Protein AF-A0A8T6IT34-F1 (afdb_monomer)

Nearest PDB structures (foldseek):
  6du4-assembly1_A  TM=5.971E-01  e=1.383E-05  Homo sapiens
  7o4o-assembly1_A  TM=5.438E-01  e=5.190E-06  Staphylococcus aureus
  5e9w-assembly2_B  TM=4.996E-01  e=6.163E-04  Homo sapiens
  5e9w-assembly3_C  TM=4.726E-01  e=4.268E-04  Homo sapiens
  3bgv-assembly2_B  TM=4.898E-01  e=1.973E-03  Homo sapiens

Mean predicted aligned error: 8.25 Å

Foldseek 3Di:
DDPVVVVVVVVVVVVVVVVVVVVVVVVVVLVVDPPVSVVVVVVVVVVVVVVVVVVVVVVVVVVVVVVVVVLVVVQVVLVVVLCVQLVQPDDQPDDDPLDFGSLLLSLLLVLLLVDDQAEEEEEAADRSQQSNLSSCVSNVHHAYEYEHQDPVVLVVRVVVCVVSVSCVHYDYDHFHFDWDDDPVGIAGAGDDPVVPHDAQHQEYEQPDDDCVPDQLNSLCSCVVCVVRYDLWHKYKYFQCLDPRSVVSVVVCCVVQVQKDWPPVSDDNGITIITRHDDPPPPD

pLDDT: mean 91.39, std 9.92, range [35.53, 98.69]

Secondary structure (DSSP, 8-state):
--HHHHHHHHHHHHHHHHHHHHHHHHHHHHHTS-HHHHHHHHHHHHHHHHHHHHHHHHHHHHHHHHHHHHHHHHHHHHHHHHHHHH--SSPPPPP-TTS--HHHHHHHHHHHHHSSS-EEEEES-SHHHHHHHHHHHHHT--EEEEEES-HHHHHHHHHHHHHHT-TTTEEEEE--EEEEEETTEEEEEE---TTT--SSEEEEEE--S-TTSSTTTTTTHHHHHGGGEEEEEEEEE--TTSHHHHHHHHHHHHH-TTEEE-TTT--SS-EEEEEPPP-----

Sequence (283 aa):
MSDERLRTYLRQRWLRLSLALFLLLWLLPILALPLSSQLILLMLWQGLLLGAMALLGVRRLEAAWLRERERAAERQQQFNWLYSRLQPRRPLPAWEGSMAEPSLLVAAVEAVLARANPSVIELGSGFSTLVLAYALEAKGEGRLIALEDNACFAAVTRRLLAEHGLEQYATVIDAPLRPWELDDGAYRWYTLPVEEIEAPVDLLLVDGPAGGLAASIRYPALPALLEYLAQDAIILADDTDRRHERQNVVRWLQKTPQLAIDDELSAPSYTVLRIAKKESDSA

Structure (mmCIF, N/CA/C/O backbone):
data_AF-A0A8T6IT34-F1
#
_entry.id   AF-A0A8T6IT34-F1
#
loop_
_atom_site.group_PDB
_atom_site.id
_atom_site.type_symbol
_atom_site.label_atom_id
_atom_site.label_alt_id
_atom_site.label_comp_id
_atom_site.label_asym_id
_atom_site.label_entity_id
_atom_site.label_seq_id
_atom_site.pdbx_PDB_ins_code
_atom_site.Cartn_x
_atom_site.Cartn_y
_atom_site.Cartn_z
_atom_site.occupancy
_atom_site.B_iso_or_equiv
_atom_site.auth_seq_id
_atom_site.auth_comp_id
_atom_site.auth_asym_id
_atom_site.auth_atom_id
_atom_site.pdbx_PDB_model_num
ATOM 1 N N . MET A 1 1 ? 22.175 42.784 -7.462 1.00 54.06 1 MET A N 1
ATOM 2 C CA . MET A 1 1 ? 22.451 41.662 -8.389 1.00 54.06 1 MET A CA 1
ATOM 3 C C . MET A 1 1 ? 23.857 41.170 -8.065 1.00 54.06 1 MET A C 1
ATOM 5 O O . MET A 1 1 ? 24.787 41.942 -8.237 1.00 54.06 1 MET A O 1
ATOM 9 N N . SER A 1 2 ? 23.991 40.009 -7.416 1.00 59.78 2 SER A N 1
ATOM 10 C CA . SER A 1 2 ? 25.210 39.607 -6.693 1.00 59.78 2 SER A CA 1
ATOM 11 C C . SER A 1 2 ? 26.382 39.255 -7.622 1.00 59.78 2 SER A C 1
ATOM 13 O O . SER A 1 2 ? 26.187 38.601 -8.647 1.00 59.78 2 SER A O 1
ATOM 15 N N . ASP A 1 3 ? 27.593 39.672 -7.231 1.00 74.31 3 ASP A N 1
ATOM 16 C CA . ASP A 1 3 ? 28.897 39.428 -7.887 1.00 74.31 3 ASP A CA 1
ATOM 17 C C . ASP A 1 3 ? 29.077 37.950 -8.312 1.00 74.31 3 ASP A C 1
ATOM 19 O O . ASP A 1 3 ? 29.561 37.628 -9.398 1.00 74.31 3 ASP A O 1
ATOM 23 N N . GLU A 1 4 ? 28.528 37.030 -7.523 1.00 70.06 4 GLU A N 1
ATOM 24 C CA . GLU A 1 4 ? 28.556 35.591 -7.773 1.00 70.06 4 GLU A CA 1
ATOM 25 C C . GLU A 1 4 ? 27.846 35.159 -9.070 1.00 70.06 4 GLU A C 1
ATOM 27 O O . GLU A 1 4 ? 28.389 34.339 -9.815 1.00 70.06 4 GLU A O 1
ATOM 32 N N . ARG A 1 5 ? 26.694 35.765 -9.409 1.00 71.44 5 ARG A N 1
ATOM 33 C CA . ARG A 1 5 ? 25.960 35.470 -10.659 1.00 71.44 5 ARG A CA 1
ATOM 34 C C . ARG A 1 5 ? 26.708 35.971 -11.892 1.00 71.44 5 ARG A C 1
ATOM 36 O O . ARG A 1 5 ? 26.656 35.348 -12.954 1.00 71.44 5 ARG A O 1
ATOM 43 N N . LEU A 1 6 ? 27.422 37.087 -11.753 1.00 76.50 6 LEU A N 1
ATOM 44 C CA . LEU A 1 6 ? 28.212 37.675 -12.832 1.00 76.50 6 LEU A CA 1
ATOM 45 C C . LEU A 1 6 ? 29.426 36.788 -13.154 1.00 76.50 6 LEU A C 1
ATOM 47 O O . LEU A 1 6 ? 29.711 36.524 -14.323 1.00 76.50 6 LEU A O 1
ATOM 51 N N . ARG A 1 7 ? 30.075 36.229 -12.123 1.00 78.06 7 ARG A N 1
ATOM 52 C CA . ARG A 1 7 ? 31.175 35.261 -12.273 1.00 78.06 7 ARG A CA 1
ATOM 53 C C . ARG A 1 7 ? 30.721 33.945 -12.908 1.00 78.06 7 ARG A C 1
ATOM 55 O O . ARG A 1 7 ? 31.420 33.428 -13.781 1.00 78.06 7 ARG A O 1
ATOM 62 N N . THR A 1 8 ? 29.550 33.416 -12.536 1.00 77.44 8 THR A N 1
ATOM 63 C CA . THR A 1 8 ? 29.010 32.192 -13.165 1.00 77.44 8 THR A CA 1
ATOM 64 C C . THR A 1 8 ? 28.683 32.418 -14.640 1.00 77.44 8 THR A C 1
ATOM 66 O O . THR A 1 8 ? 29.041 31.590 -15.479 1.00 77.44 8 THR A O 1
ATOM 69 N N . TYR A 1 9 ? 28.067 33.556 -14.971 1.00 81.00 9 TYR A N 1
ATOM 70 C CA . TYR A 1 9 ? 27.746 33.926 -16.349 1.00 81.00 9 TYR A CA 1
ATOM 71 C C . TYR A 1 9 ? 29.002 34.072 -17.221 1.00 81.00 9 TYR A C 1
ATOM 73 O O . TYR A 1 9 ? 29.074 33.505 -18.313 1.00 81.00 9 TYR A O 1
ATOM 81 N N . LEU A 1 10 ? 30.028 34.771 -16.724 1.00 81.12 10 LEU A N 1
ATOM 82 C CA . LEU A 1 10 ? 31.297 34.925 -17.436 1.00 81.12 10 LEU A CA 1
ATOM 83 C C . LEU A 1 10 ? 31.995 33.575 -17.639 1.00 81.12 10 LEU A C 1
ATOM 85 O O . LEU A 1 10 ? 32.441 33.292 -18.748 1.00 81.12 10 LEU A O 1
ATOM 89 N N . ARG A 1 11 ? 32.021 32.701 -16.624 1.00 82.12 11 ARG A N 1
ATOM 90 C CA . ARG A 1 11 ? 32.607 31.354 -16.732 1.00 82.12 11 ARG A CA 1
ATOM 91 C C . ARG A 1 11 ? 31.893 30.498 -17.780 1.00 82.12 11 ARG A C 1
ATOM 93 O O . ARG A 1 11 ? 32.555 29.867 -18.600 1.00 82.12 11 ARG A O 1
ATOM 100 N N . GLN A 1 12 ? 30.559 30.507 -17.801 1.00 80.69 12 GLN A N 1
ATOM 101 C CA . GLN A 1 12 ? 29.776 29.784 -18.810 1.00 80.69 12 GLN A CA 1
ATOM 102 C C . GLN A 1 12 ? 29.988 30.344 -20.222 1.00 80.69 12 GLN A C 1
ATOM 104 O O . GLN A 1 12 ? 30.093 29.577 -21.179 1.00 80.69 12 GLN A O 1
ATOM 109 N N . ARG A 1 13 ? 30.098 31.670 -20.367 1.00 84.25 13 ARG A N 1
ATOM 110 C CA . ARG A 1 13 ? 30.397 32.315 -21.651 1.00 84.25 13 ARG A CA 1
ATOM 111 C C . ARG A 1 13 ? 31.795 31.948 -22.157 1.00 84.25 13 ARG A C 1
ATOM 113 O O . ARG A 1 13 ? 31.932 31.614 -23.330 1.00 84.25 13 ARG A O 1
ATOM 120 N N . TRP A 1 14 ? 32.800 31.941 -21.282 1.00 85.38 14 TRP A N 1
ATOM 121 C CA . TRP A 1 14 ? 34.157 31.493 -21.609 1.00 85.38 14 TRP A CA 1
ATOM 122 C C . TRP A 1 14 ? 34.204 30.018 -22.020 1.00 85.38 14 TRP A C 1
ATOM 124 O O . TRP A 1 14 ? 34.817 29.707 -23.034 1.00 85.38 14 TRP A O 1
ATOM 134 N N . LEU A 1 15 ? 33.498 29.133 -21.306 1.00 83.69 15 LEU A N 1
ATOM 135 C CA . LEU A 1 15 ? 33.379 27.708 -21.653 1.00 83.69 15 LEU A CA 1
ATOM 136 C C . LEU A 1 15 ? 32.721 27.481 -23.023 1.00 83.69 15 LEU A C 1
ATOM 138 O O . LEU A 1 15 ? 33.148 26.617 -23.784 1.00 83.69 15 LEU A O 1
ATOM 142 N N . ARG A 1 16 ? 31.687 28.259 -23.365 1.00 84.44 16 ARG A N 1
ATOM 143 C CA . ARG A 1 16 ? 31.037 28.173 -24.684 1.00 84.44 16 ARG A CA 1
ATOM 144 C C . ARG A 1 16 ? 31.948 28.671 -25.804 1.00 84.44 16 ARG A C 1
ATOM 146 O O . ARG A 1 16 ? 31.998 28.048 -26.858 1.00 84.44 16 ARG A O 1
ATOM 153 N N . LEU A 1 17 ? 32.670 29.768 -25.574 1.00 86.19 17 LEU A N 1
ATOM 154 C CA . LEU A 1 17 ? 33.614 30.320 -26.548 1.00 86.19 17 LEU A CA 1
ATOM 155 C C . LEU A 1 17 ? 34.821 29.400 -26.760 1.00 86.19 17 LEU A C 1
ATOM 157 O O . LEU A 1 17 ? 35.228 29.205 -27.902 1.00 86.19 17 LEU A O 1
ATOM 161 N N . SER A 1 18 ? 35.359 28.794 -25.697 1.00 84.19 18 SER A N 1
ATOM 162 C CA . SER A 1 18 ? 36.472 27.847 -25.808 1.00 84.19 18 SER A CA 1
ATOM 163 C C . SER A 1 18 ? 36.061 26.563 -26.527 1.00 84.19 18 SER A C 1
ATOM 165 O O . SER A 1 18 ? 36.804 26.091 -27.384 1.00 84.19 18 SER A O 1
ATOM 167 N N . LEU A 1 19 ? 34.861 26.040 -26.258 1.00 85.69 19 LEU A N 1
ATOM 168 C CA . LEU A 1 19 ? 34.318 24.883 -26.970 1.00 85.69 19 LEU A CA 1
ATOM 169 C C . LEU A 1 19 ? 34.060 25.193 -28.453 1.00 85.69 19 LEU A C 1
ATOM 171 O O . LEU A 1 19 ? 34.403 24.389 -29.315 1.00 85.69 19 LEU A O 1
ATOM 175 N N . ALA A 1 20 ? 33.498 26.365 -28.760 1.00 83.38 20 ALA A N 1
ATOM 176 C CA . ALA A 1 20 ? 33.259 26.790 -30.136 1.00 83.38 20 ALA A CA 1
ATOM 177 C C . ALA A 1 20 ? 34.571 26.968 -30.915 1.00 83.38 20 ALA A C 1
ATOM 179 O O . ALA A 1 20 ? 34.680 26.479 -32.036 1.00 83.38 20 ALA A O 1
ATOM 180 N N . LEU A 1 21 ? 35.582 27.607 -30.314 1.00 85.25 21 LEU A N 1
ATOM 181 C CA . LEU A 1 21 ? 36.905 27.769 -30.919 1.00 85.25 21 LEU A CA 1
ATOM 182 C C . LEU A 1 21 ? 37.604 26.418 -31.120 1.00 85.25 21 LEU A C 1
ATOM 184 O O . LEU A 1 21 ? 38.196 26.195 -32.172 1.00 85.25 21 LEU A O 1
ATOM 188 N N . PHE A 1 22 ? 37.501 25.507 -30.149 1.00 82.88 22 PHE A N 1
ATOM 189 C CA . PHE A 1 22 ? 38.037 24.152 -30.260 1.00 82.88 22 PHE A CA 1
ATOM 190 C C . PHE A 1 22 ? 37.402 23.390 -31.428 1.00 82.88 22 PHE A C 1
ATOM 192 O O . PHE A 1 22 ? 38.123 22.866 -32.270 1.00 82.88 22 PHE A O 1
ATOM 199 N N . LEU A 1 23 ? 36.068 23.392 -31.536 1.00 80.12 23 LEU A N 1
ATOM 200 C CA . LEU A 1 23 ? 35.354 22.764 -32.653 1.00 80.12 23 LEU A CA 1
ATOM 201 C C . LEU A 1 23 ? 35.730 23.398 -33.998 1.00 80.12 23 LEU A C 1
ATOM 203 O O . LEU A 1 23 ? 35.944 22.684 -34.973 1.00 80.12 23 LEU A O 1
ATOM 207 N N . LEU A 1 24 ? 35.858 24.726 -34.049 1.00 80.06 24 LEU A N 1
ATOM 208 C CA . LEU A 1 24 ? 36.220 25.453 -35.266 1.00 80.06 24 LEU A CA 1
ATOM 209 C C . LEU A 1 24 ? 37.643 25.111 -35.735 1.00 80.06 24 LEU A C 1
ATOM 211 O O . L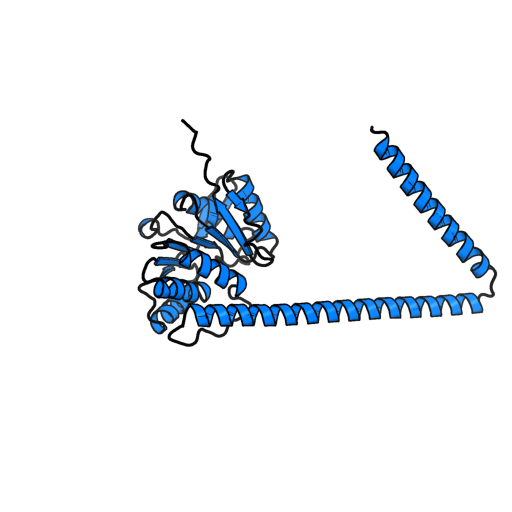EU A 1 24 ? 37.841 24.811 -36.910 1.00 80.06 24 LEU A O 1
ATOM 215 N N . LEU A 1 25 ? 38.615 25.092 -34.815 1.00 80.56 25 LEU A N 1
ATOM 216 C CA . LEU A 1 25 ? 40.003 24.699 -35.091 1.00 80.56 25 LEU A CA 1
ATOM 217 C C . LEU A 1 25 ? 40.120 23.235 -35.532 1.00 80.56 25 LEU A C 1
ATOM 219 O O . LEU A 1 25 ? 41.006 22.905 -36.314 1.00 80.56 25 LEU A O 1
ATOM 223 N N . TRP A 1 26 ? 39.221 22.369 -35.063 1.00 77.88 26 TRP A N 1
ATOM 224 C CA . TRP A 1 26 ? 39.193 20.954 -35.431 1.00 77.88 26 TRP A CA 1
ATOM 225 C C . TRP A 1 26 ? 38.518 20.702 -36.792 1.00 77.88 26 TRP A C 1
ATOM 227 O O . TRP A 1 26 ? 38.927 19.809 -37.529 1.00 77.88 26 TRP A O 1
ATOM 237 N N . LEU A 1 27 ? 37.515 21.510 -37.160 1.00 77.31 27 LEU A N 1
ATOM 238 C CA . LEU A 1 27 ? 36.778 21.401 -38.429 1.00 77.31 27 LEU A CA 1
ATOM 239 C C . LEU A 1 27 ? 37.504 22.053 -39.618 1.00 77.31 27 LEU A C 1
ATOM 241 O O . LEU A 1 27 ? 37.406 21.563 -40.743 1.00 77.31 27 LEU A O 1
ATOM 245 N N . LEU A 1 28 ? 38.255 23.132 -39.381 1.00 77.62 28 LEU A N 1
ATOM 246 C CA . LEU A 1 28 ? 39.033 23.857 -40.397 1.00 77.62 28 LEU A CA 1
ATOM 247 C C . LEU A 1 28 ? 39.962 22.970 -41.256 1.00 77.62 28 LEU A C 1
ATOM 249 O O . LEU A 1 28 ? 39.899 23.076 -42.480 1.00 77.62 28 LEU A O 1
ATOM 253 N N . PRO A 1 29 ? 40.789 22.071 -40.688 1.00 76.00 29 PRO A N 1
ATOM 254 C CA . PRO A 1 29 ? 41.643 21.190 -41.488 1.00 76.00 29 PRO A CA 1
ATOM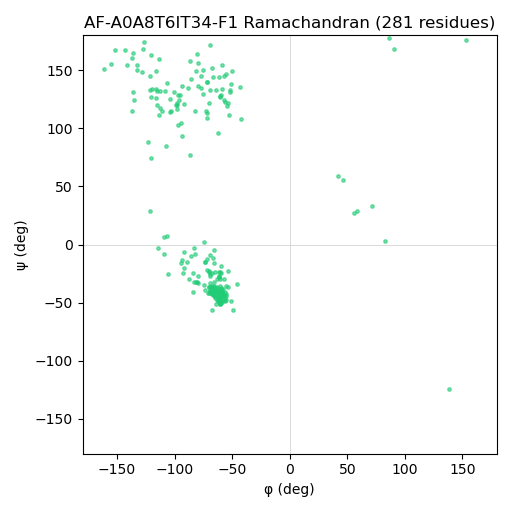 255 C C . PRO A 1 29 ? 40.858 20.119 -42.261 1.00 76.00 29 PRO A C 1
ATOM 257 O O . PRO A 1 29 ? 41.309 19.679 -43.314 1.00 76.00 29 PRO A O 1
ATOM 260 N N . ILE A 1 30 ? 39.665 19.729 -41.795 1.00 77.31 30 ILE A N 1
ATOM 261 C CA . ILE A 1 30 ? 38.795 18.761 -42.488 1.00 77.31 30 ILE A CA 1
ATOM 262 C C . ILE A 1 30 ? 38.219 19.380 -43.771 1.00 77.31 30 ILE A C 1
ATOM 264 O O . ILE A 1 30 ? 38.127 18.710 -44.800 1.00 77.31 30 ILE A O 1
ATOM 268 N N . LEU A 1 31 ? 37.900 20.678 -43.740 1.00 79.50 31 LEU A N 1
ATOM 269 C CA . LEU A 1 31 ? 37.432 21.442 -44.904 1.00 79.50 31 LEU A CA 1
ATOM 270 C C . LEU A 1 31 ? 38.491 21.572 -46.012 1.00 79.50 31 LEU A C 1
ATOM 272 O O . LEU A 1 31 ? 38.126 21.751 -47.170 1.00 79.50 31 LEU A O 1
ATOM 276 N N . ALA A 1 32 ? 39.779 21.446 -45.675 1.00 85.06 32 ALA A N 1
ATOM 277 C CA . ALA A 1 32 ? 40.884 21.482 -46.634 1.00 85.06 32 ALA A CA 1
ATOM 278 C C . ALA A 1 32 ? 41.135 20.133 -47.344 1.00 85.06 32 ALA A C 1
ATOM 280 O O . ALA A 1 32 ? 41.934 20.070 -48.278 1.00 85.06 32 ALA A O 1
ATOM 281 N N . LEU A 1 33 ? 40.474 19.051 -46.915 1.00 87.81 33 LEU A N 1
ATOM 282 C CA . LEU A 1 33 ? 40.577 17.736 -47.550 1.00 87.81 33 LEU A CA 1
ATOM 283 C C . LEU A 1 33 ? 39.697 17.635 -48.811 1.00 87.81 33 LEU A C 1
ATOM 285 O O . LEU A 1 33 ? 38.677 18.320 -48.903 1.00 87.81 33 LEU A O 1
ATOM 289 N N . PRO A 1 34 ? 40.022 16.733 -49.760 1.00 93.06 34 PRO A N 1
ATOM 290 C CA . PRO A 1 34 ? 39.137 16.412 -50.878 1.00 93.06 34 PRO A CA 1
ATOM 291 C C . PRO A 1 34 ? 37.743 15.972 -50.403 1.00 93.06 34 PRO A C 1
ATOM 293 O O . PRO A 1 34 ? 37.612 15.286 -49.387 1.00 93.06 34 PRO A O 1
ATOM 296 N N . LEU A 1 35 ? 36.701 16.289 -51.178 1.00 89.06 35 LEU A N 1
ATOM 297 C CA . LEU A 1 35 ? 35.307 15.955 -50.846 1.00 89.06 35 LEU A CA 1
ATOM 298 C C . LEU A 1 35 ? 35.096 14.450 -50.589 1.00 89.06 35 LEU A C 1
ATOM 300 O O . LEU A 1 35 ? 34.346 14.071 -49.694 1.00 89.06 35 LEU A O 1
ATOM 304 N N . SER A 1 36 ? 35.797 13.581 -51.324 1.00 89.69 36 SER A N 1
ATOM 305 C CA . SER A 1 36 ? 35.757 12.129 -51.108 1.00 89.69 36 SER A CA 1
ATOM 306 C C . SER A 1 36 ? 36.227 11.736 -49.703 1.00 89.69 36 SER A C 1
ATOM 308 O O . SER A 1 36 ? 35.592 10.910 -49.051 1.00 89.69 36 SER A O 1
ATOM 310 N N . SER A 1 37 ? 37.289 12.365 -49.195 1.00 89.69 37 SER A N 1
ATOM 311 C CA . SER A 1 37 ? 37.787 12.153 -47.833 1.00 89.69 37 SER A CA 1
ATOM 312 C C . SER A 1 37 ? 36.811 12.678 -46.777 1.00 89.69 37 SER A C 1
ATOM 314 O O . SER A 1 37 ? 36.614 12.024 -45.755 1.00 89.69 37 SER A O 1
ATOM 316 N N . GLN A 1 38 ? 36.153 13.814 -47.031 1.00 88.00 38 GLN A N 1
ATOM 317 C CA . GLN A 1 38 ? 35.126 14.362 -46.135 1.00 88.00 38 GLN A CA 1
ATOM 318 C C . GLN A 1 38 ? 33.913 13.427 -46.011 1.00 88.00 38 GLN A C 1
ATOM 320 O O . GLN A 1 38 ? 33.430 13.192 -44.903 1.00 88.00 38 GLN A O 1
ATOM 325 N N . LEU A 1 39 ? 33.456 12.844 -47.125 1.00 87.44 39 LEU A N 1
ATOM 326 C CA . LEU A 1 39 ? 32.358 11.871 -47.132 1.00 87.44 39 LEU A CA 1
ATOM 327 C C . LEU A 1 39 ? 32.719 10.593 -46.362 1.00 87.44 39 LEU A C 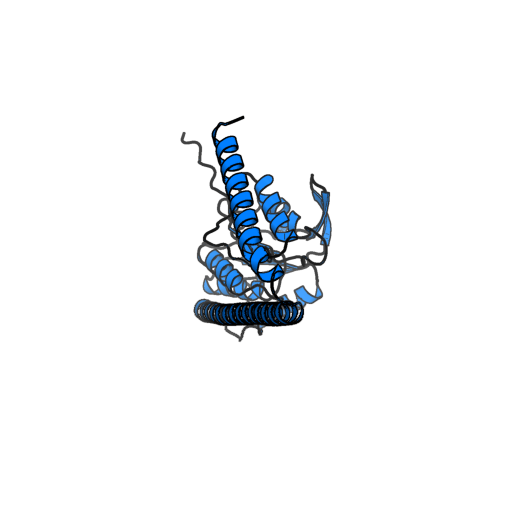1
ATOM 329 O O . LEU A 1 39 ? 31.906 10.114 -45.574 1.00 87.44 39 LEU A O 1
ATOM 333 N N . ILE A 1 40 ? 33.946 10.081 -46.521 1.00 91.12 40 ILE A N 1
ATOM 334 C CA . ILE A 1 40 ? 34.434 8.925 -45.749 1.00 91.12 40 ILE A CA 1
ATOM 335 C C . ILE A 1 40 ? 34.425 9.240 -44.248 1.00 91.12 40 ILE A C 1
ATOM 337 O O . ILE A 1 40 ? 33.908 8.449 -43.460 1.00 91.12 40 ILE A O 1
ATOM 341 N N . LEU A 1 41 ? 34.944 10.404 -43.843 1.00 89.94 41 LEU A N 1
ATOM 342 C CA . LEU A 1 41 ? 34.942 10.821 -42.438 1.00 89.94 41 LEU A CA 1
ATOM 343 C C . LEU A 1 41 ? 33.520 10.942 -41.882 1.00 89.94 41 LEU A C 1
A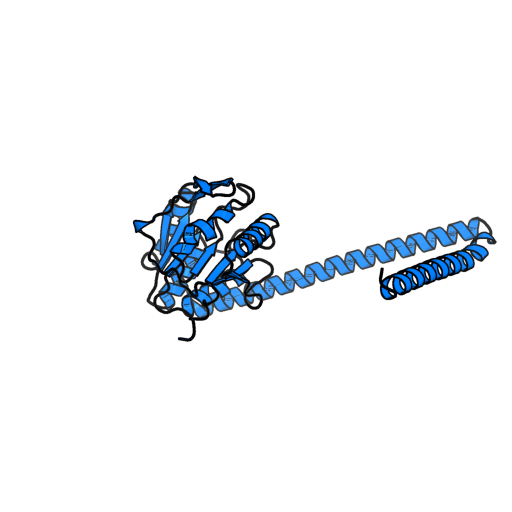TOM 345 O O . LEU A 1 41 ? 33.271 10.491 -40.766 1.00 89.94 41 LEU A O 1
ATOM 349 N N . LEU A 1 42 ? 32.579 11.494 -42.653 1.00 89.25 42 LEU A N 1
ATOM 350 C CA . LEU A 1 42 ? 31.174 11.576 -42.254 1.00 89.25 42 LEU A CA 1
ATOM 351 C C . LEU A 1 42 ? 30.554 10.184 -42.063 1.00 89.25 42 LEU A C 1
ATOM 353 O O . LEU A 1 42 ? 29.899 9.956 -41.048 1.00 89.25 42 LEU A O 1
ATOM 357 N N . MET A 1 43 ? 30.785 9.247 -42.988 1.00 92.50 43 MET A N 1
ATOM 358 C CA . MET A 1 43 ? 30.292 7.868 -42.871 1.00 92.50 43 MET A CA 1
ATOM 359 C C . MET A 1 43 ? 30.870 7.156 -41.640 1.00 92.50 43 MET A C 1
ATOM 361 O O . MET A 1 43 ? 30.136 6.476 -40.923 1.00 92.50 43 MET A O 1
ATOM 365 N N . LEU A 1 44 ? 32.160 7.350 -41.345 1.00 94.38 44 LEU A N 1
ATOM 366 C CA . LEU A 1 44 ? 32.800 6.808 -40.141 1.00 94.38 44 LEU A CA 1
ATOM 367 C C . LEU A 1 44 ? 32.210 7.414 -38.861 1.00 94.38 44 LEU A C 1
ATOM 369 O O . LEU A 1 44 ? 31.898 6.680 -37.924 1.00 94.38 44 LEU A O 1
ATOM 373 N N . TRP A 1 45 ? 32.002 8.734 -38.832 1.00 93.69 45 TRP A N 1
ATOM 374 C CA . TRP A 1 45 ? 31.354 9.422 -37.712 1.00 93.69 45 TRP A CA 1
ATOM 375 C C . TRP A 1 45 ? 29.920 8.941 -37.488 1.00 93.69 45 TRP A C 1
ATOM 377 O O . TRP A 1 45 ? 29.530 8.704 -36.347 1.00 93.69 45 TRP A O 1
ATOM 387 N N . GLN A 1 46 ? 29.145 8.750 -38.558 1.00 93.88 46 GLN A N 1
ATOM 388 C CA . GLN A 1 46 ? 27.796 8.188 -38.480 1.00 93.88 46 GLN A CA 1
ATOM 389 C C . GLN A 1 46 ? 27.814 6.752 -37.947 1.00 93.88 46 GLN A C 1
ATOM 391 O O . GLN A 1 46 ? 27.023 6.426 -37.065 1.00 93.88 46 GLN A O 1
ATOM 396 N N . GLY A 1 47 ? 28.742 5.913 -38.418 1.00 95.56 47 GLY A N 1
ATOM 397 C CA . GLY A 1 47 ? 28.930 4.555 -37.903 1.00 95.56 47 GLY A CA 1
ATOM 398 C C . GLY A 1 47 ? 29.274 4.537 -36.411 1.00 95.56 47 GLY A C 1
ATOM 399 O O . GLY A 1 47 ? 28.676 3.778 -35.649 1.00 95.56 47 GLY A O 1
ATOM 400 N N . LEU A 1 48 ? 30.174 5.422 -35.969 1.00 96.19 48 LEU A N 1
ATOM 401 C CA . LEU A 1 48 ? 30.545 5.564 -34.560 1.00 96.19 48 LEU A CA 1
ATOM 402 C C . LEU A 1 48 ? 29.373 6.068 -33.705 1.00 96.19 48 LEU A C 1
ATOM 404 O O . LEU A 1 48 ? 29.144 5.541 -32.618 1.00 96.19 48 LEU A O 1
ATOM 408 N N . LEU A 1 49 ? 28.596 7.034 -34.204 1.00 95.38 49 LEU A N 1
ATOM 409 C CA . LEU A 1 49 ? 27.390 7.535 -33.540 1.00 95.38 49 LEU A CA 1
ATOM 410 C C . LEU A 1 49 ? 26.335 6.428 -33.387 1.00 95.38 49 LEU A C 1
ATOM 412 O O . LEU A 1 49 ? 25.806 6.235 -32.293 1.00 95.38 49 LEU A O 1
ATOM 416 N N . LEU A 1 50 ? 26.046 5.680 -34.456 1.00 95.81 50 LEU A N 1
ATOM 417 C CA . LEU A 1 50 ? 25.110 4.551 -34.429 1.00 95.81 50 LEU A CA 1
ATOM 418 C C . LEU A 1 50 ? 25.586 3.459 -33.465 1.00 95.81 50 LEU A C 1
ATOM 420 O O . LEU A 1 50 ? 24.792 2.976 -32.659 1.00 95.81 50 LEU A O 1
ATOM 424 N N . GLY A 1 51 ? 26.879 3.124 -33.484 1.00 96.31 51 GLY A N 1
ATOM 425 C CA . GLY A 1 51 ? 27.483 2.176 -32.547 1.00 96.31 51 GLY A CA 1
ATOM 426 C C . GLY A 1 51 ? 27.372 2.633 -31.090 1.00 96.31 51 GLY A C 1
ATOM 427 O O . GLY A 1 51 ? 26.996 1.845 -30.224 1.00 96.31 51 GLY A O 1
ATOM 428 N N . ALA A 1 52 ? 27.617 3.917 -30.814 1.00 96.12 52 ALA A N 1
ATOM 429 C CA . ALA A 1 52 ? 27.459 4.492 -29.480 1.00 96.12 52 ALA A CA 1
ATOM 430 C C . ALA A 1 52 ? 25.994 4.472 -29.011 1.00 96.12 52 ALA A C 1
ATOM 432 O O . ALA A 1 52 ? 25.724 4.096 -27.871 1.00 96.12 52 ALA A O 1
ATOM 433 N N . MET A 1 53 ? 25.038 4.819 -29.881 1.00 96.12 53 MET A N 1
ATOM 434 C CA . MET A 1 53 ? 23.606 4.735 -29.565 1.00 96.12 53 MET A CA 1
ATOM 435 C C . MET A 1 53 ? 23.155 3.292 -29.323 1.00 96.12 53 MET A C 1
ATOM 437 O O . MET A 1 53 ? 22.423 3.047 -28.365 1.00 96.12 53 MET A O 1
ATOM 441 N N . ALA A 1 54 ? 23.620 2.335 -30.131 1.00 95.69 54 ALA A N 1
ATOM 442 C CA . ALA A 1 54 ? 23.342 0.915 -29.935 1.00 95.69 54 ALA A CA 1
ATOM 443 C C . ALA A 1 54 ? 23.908 0.417 -28.597 1.00 95.69 54 ALA A C 1
ATOM 445 O O . ALA A 1 54 ? 23.189 -0.219 -27.832 1.00 95.69 54 ALA A O 1
ATOM 446 N N . LEU A 1 55 ? 25.150 0.780 -28.261 1.00 96.62 55 LEU A N 1
ATOM 447 C CA . LEU A 1 55 ? 25.771 0.436 -26.980 1.00 96.62 55 LEU A CA 1
ATOM 448 C C . LEU A 1 55 ? 25.008 1.039 -25.790 1.00 96.62 55 LEU A C 1
ATOM 450 O O . LEU A 1 55 ? 24.780 0.353 -24.796 1.00 96.62 55 LEU A O 1
ATOM 454 N N . LEU A 1 56 ? 24.586 2.304 -25.884 1.00 95.56 56 LEU A N 1
ATOM 455 C CA . LEU A 1 56 ? 23.746 2.942 -24.864 1.00 95.56 56 LEU A CA 1
ATOM 456 C C . LEU A 1 56 ? 22.386 2.247 -24.739 1.00 95.56 56 LEU A C 1
ATOM 458 O O . LEU A 1 56 ? 21.898 2.071 -23.625 1.00 95.56 56 LEU A O 1
ATOM 462 N N . GLY A 1 57 ? 21.791 1.833 -25.859 1.00 94.56 57 GLY A N 1
ATOM 463 C CA . GLY A 1 57 ? 20.565 1.040 -25.890 1.00 94.56 57 GLY A CA 1
ATOM 464 C C . GLY A 1 57 ? 20.734 -0.298 -25.172 1.00 94.56 57 GLY A C 1
ATOM 465 O O . GLY A 1 57 ? 19.971 -0.593 -24.257 1.00 94.56 57 GLY A O 1
ATOM 466 N N . VAL A 1 58 ? 21.780 -1.057 -25.512 1.00 95.75 58 VAL A N 1
ATOM 467 C CA . VAL A 1 58 ? 22.113 -2.338 -24.866 1.00 95.75 58 VAL A CA 1
ATOM 468 C C . VAL A 1 58 ? 22.336 -2.150 -23.368 1.00 95.75 58 VAL A C 1
ATOM 470 O O . VAL A 1 58 ? 21.723 -2.860 -22.581 1.00 95.75 58 VAL A O 1
ATOM 473 N N . ARG A 1 59 ? 23.116 -1.146 -22.951 1.00 94.56 59 ARG A N 1
ATOM 474 C CA . ARG A 1 59 ? 23.345 -0.857 -21.525 1.00 94.56 59 ARG A CA 1
ATOM 475 C C . ARG A 1 59 ? 22.071 -0.463 -20.783 1.00 94.56 59 ARG A C 1
ATOM 477 O O . ARG A 1 59 ? 21.907 -0.824 -19.624 1.00 94.56 59 ARG A O 1
ATOM 484 N N . ARG A 1 60 ? 21.159 0.276 -21.424 1.00 93.31 60 ARG A N 1
ATOM 485 C CA . ARG A 1 60 ? 19.853 0.614 -20.834 1.00 93.31 60 ARG A CA 1
ATOM 486 C C . ARG A 1 60 ? 18.978 -0.617 -20.661 1.00 93.31 60 ARG A C 1
ATOM 488 O O . ARG A 1 60 ? 18.328 -0.733 -19.626 1.00 93.31 60 ARG A O 1
ATOM 495 N N . LEU A 1 61 ? 18.971 -1.509 -21.651 1.00 93.75 61 LEU A N 1
ATOM 496 C CA . LEU A 1 61 ? 18.260 -2.779 -21.565 1.00 93.75 61 LEU A CA 1
ATOM 497 C C . LEU A 1 61 ? 18.865 -3.645 -20.463 1.00 93.75 61 LEU A C 1
ATOM 499 O O . LEU A 1 61 ? 18.136 -4.063 -19.579 1.00 93.75 61 LEU A O 1
ATOM 503 N N . GLU A 1 62 ? 20.180 -3.844 -20.447 1.00 94.56 62 GLU A N 1
ATOM 504 C CA . GLU A 1 62 ? 20.881 -4.617 -19.416 1.00 94.56 62 GLU A CA 1
ATOM 505 C C . GLU A 1 62 ? 20.612 -4.067 -18.009 1.00 94.56 62 GLU A C 1
ATOM 507 O O . GLU A 1 62 ? 20.228 -4.816 -17.116 1.00 94.56 62 GLU A O 1
ATOM 512 N N . ALA A 1 63 ? 20.689 -2.747 -17.822 1.00 92.06 63 ALA A N 1
ATOM 513 C CA . ALA A 1 63 ? 20.344 -2.110 -16.555 1.00 92.06 63 ALA A CA 1
ATOM 514 C C . ALA A 1 63 ? 18.853 -2.246 -16.195 1.00 92.06 63 ALA A C 1
ATOM 516 O O . ALA A 1 63 ? 18.505 -2.272 -15.018 1.00 92.06 63 ALA A O 1
ATOM 517 N N . ALA A 1 64 ? 17.939 -2.285 -17.169 1.00 90.38 64 ALA A N 1
ATOM 518 C CA . ALA A 1 64 ? 16.524 -2.560 -16.911 1.00 90.38 64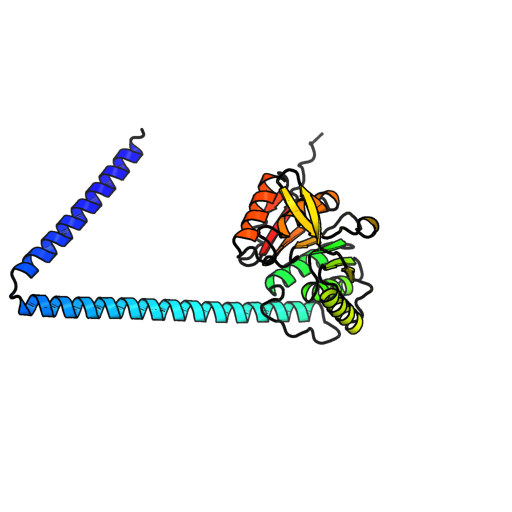 ALA A CA 1
ATOM 519 C C . ALA A 1 64 ? 16.298 -4.030 -16.518 1.00 90.38 64 ALA A C 1
ATOM 521 O O . ALA A 1 64 ? 15.585 -4.296 -15.557 1.00 90.38 64 ALA A O 1
ATOM 522 N N . TRP A 1 65 ? 16.964 -4.965 -17.198 1.00 90.75 65 TRP A N 1
ATOM 523 C CA . TRP A 1 65 ? 16.928 -6.397 -16.899 1.00 90.75 65 TRP A CA 1
ATOM 524 C C . TRP A 1 65 ? 17.496 -6.721 -15.516 1.00 90.75 65 TRP A C 1
ATOM 526 O O . TRP A 1 65 ? 16.892 -7.498 -14.782 1.00 90.75 65 TRP A O 1
ATOM 536 N N . LEU A 1 66 ? 18.632 -6.126 -15.144 1.00 93.38 66 LEU A N 1
ATOM 537 C CA . LEU A 1 66 ? 19.227 -6.299 -13.816 1.00 93.38 66 LEU A CA 1
ATOM 538 C C . LEU A 1 66 ? 18.288 -5.793 -12.720 1.00 93.38 66 LEU A C 1
ATOM 540 O O . LEU A 1 66 ? 18.007 -6.537 -11.787 1.00 93.38 66 LEU A O 1
ATOM 544 N N . ARG A 1 67 ? 17.709 -4.598 -12.897 1.00 88.31 67 ARG A N 1
ATOM 545 C CA . ARG A 1 67 ? 16.726 -4.046 -11.955 1.00 88.31 67 ARG A CA 1
ATOM 546 C C . ARG A 1 67 ? 15.487 -4.925 -11.812 1.00 88.31 67 ARG A C 1
ATOM 548 O O . ARG A 1 67 ? 14.999 -5.099 -10.705 1.00 88.31 67 ARG A O 1
ATOM 555 N N . GLU A 1 68 ? 14.976 -5.495 -12.902 1.00 89.19 68 GLU A N 1
ATOM 556 C CA . GLU A 1 68 ? 13.821 -6.397 -12.816 1.00 89.19 68 GLU A CA 1
ATOM 557 C C . GLU A 1 68 ? 14.168 -7.710 -12.103 1.00 89.19 68 GLU A C 1
ATOM 559 O O . GLU A 1 68 ? 13.364 -8.224 -11.328 1.00 89.19 68 GLU A O 1
ATOM 564 N N . ARG A 1 69 ? 15.384 -8.238 -12.302 1.00 92.06 69 ARG A N 1
ATOM 565 C CA . ARG A 1 69 ? 15.869 -9.417 -11.567 1.00 92.06 69 ARG A CA 1
ATOM 566 C C . ARG A 1 69 ? 16.042 -9.140 -10.077 1.00 92.06 69 ARG A C 1
ATOM 568 O O . ARG A 1 69 ? 15.660 -9.987 -9.276 1.00 92.06 69 ARG A O 1
ATOM 575 N N . GLU A 1 70 ? 16.604 -7.988 -9.721 1.00 91.31 70 GLU A N 1
ATOM 576 C CA . GLU A 1 70 ? 16.744 -7.541 -8.329 1.00 91.31 70 GLU A CA 1
ATOM 577 C C . GLU A 1 70 ? 15.368 -7.407 -7.672 1.00 91.31 70 GLU A C 1
ATOM 579 O O . GLU A 1 70 ? 15.114 -8.071 -6.673 1.00 91.31 70 GLU A O 1
ATOM 584 N N . ARG A 1 71 ? 14.425 -6.705 -8.313 1.00 88.00 71 ARG A N 1
ATOM 585 C CA . ARG A 1 71 ? 13.035 -6.590 -7.838 1.00 88.00 71 ARG A CA 1
ATOM 586 C C . ARG A 1 71 ? 12.338 -7.937 -7.698 1.00 88.00 71 ARG A C 1
ATOM 588 O O . ARG A 1 71 ? 11.596 -8.160 -6.750 1.00 88.00 71 ARG A O 1
ATOM 595 N N . ALA A 1 72 ? 12.541 -8.858 -8.639 1.00 90.06 72 ALA A N 1
ATOM 596 C CA . ALA A 1 72 ? 11.977 -10.200 -8.536 1.00 90.06 72 ALA A CA 1
ATOM 597 C C . ALA A 1 72 ? 12.546 -10.967 -7.331 1.00 90.06 72 ALA A C 1
ATOM 599 O O . ALA A 1 72 ? 11.793 -11.648 -6.635 1.00 90.06 72 ALA A O 1
ATOM 600 N N . ALA A 1 73 ? 13.848 -10.832 -7.061 1.00 93.38 73 ALA A N 1
ATOM 601 C CA . ALA A 1 73 ? 14.477 -11.423 -5.886 1.00 93.38 73 ALA A CA 1
ATOM 602 C C . ALA A 1 73 ? 13.975 -10.781 -4.581 1.00 93.38 73 ALA A C 1
ATOM 604 O O . ALA A 1 73 ? 13.644 -11.509 -3.648 1.00 93.38 73 ALA A O 1
ATOM 605 N N . GLU A 1 74 ? 13.851 -9.453 -4.531 1.00 92.12 74 GLU A N 1
ATOM 606 C CA . GLU A 1 74 ? 13.295 -8.707 -3.393 1.00 92.12 74 GLU A CA 1
ATOM 607 C C . GLU A 1 74 ? 11.844 -9.116 -3.108 1.00 92.12 74 GLU A C 1
ATOM 609 O O . GLU A 1 74 ? 11.526 -9.493 -1.981 1.00 92.12 74 GLU A O 1
ATOM 614 N N . ARG A 1 75 ? 10.983 -9.171 -4.135 1.00 92.19 75 ARG A N 1
ATOM 615 C CA . ARG A 1 75 ? 9.598 -9.660 -4.004 1.00 92.19 75 ARG A CA 1
ATOM 616 C C . ARG A 1 75 ? 9.551 -11.080 -3.452 1.00 92.19 75 ARG A C 1
ATOM 618 O O . ARG A 1 75 ? 8.749 -11.374 -2.571 1.00 92.19 75 ARG A O 1
ATOM 625 N N . GLN A 1 76 ? 10.424 -11.967 -3.932 1.00 93.69 76 GLN A N 1
ATOM 626 C CA . GLN A 1 76 ? 10.498 -13.332 -3.412 1.00 93.69 76 GLN A CA 1
ATOM 627 C C . GLN A 1 76 ? 10.935 -13.359 -1.941 1.00 93.69 76 GLN A C 1
ATOM 629 O O . GLN A 1 76 ? 10.392 -14.138 -1.159 1.00 93.69 76 GLN A O 1
ATOM 634 N N . GLN A 1 77 ? 11.897 -12.521 -1.546 1.00 95.62 77 GLN A N 1
ATOM 635 C CA . GLN A 1 77 ? 12.323 -12.396 -0.151 1.00 95.62 77 GLN A CA 1
ATOM 636 C C . GLN A 1 77 ? 11.188 -11.882 0.742 1.00 95.62 77 GLN A C 1
ATOM 638 O O . GLN A 1 77 ? 10.957 -12.455 1.805 1.00 95.62 77 GLN A O 1
ATOM 643 N N . GLN A 1 78 ? 10.442 -10.872 0.290 1.00 95.56 78 GLN A N 1
ATOM 644 C CA . GLN A 1 78 ? 9.286 -10.314 0.999 1.00 95.56 78 GLN A CA 1
ATOM 645 C C . GLN A 1 78 ? 8.162 -11.345 1.138 1.00 95.56 78 GLN A C 1
ATOM 647 O O . GLN A 1 78 ? 7.630 -11.525 2.230 1.00 95.56 78 GLN A O 1
ATOM 652 N N . PHE A 1 79 ? 7.857 -12.109 0.084 1.00 94.75 79 PHE A N 1
ATOM 653 C CA . PHE A 1 79 ? 6.914 -13.223 0.194 1.00 94.75 79 PHE A CA 1
ATOM 654 C C . PHE A 1 79 ? 7.394 -14.287 1.173 1.00 94.75 79 PHE A C 1
ATOM 656 O O . PHE A 1 79 ? 6.624 -14.707 2.031 1.00 94.75 79 PHE A O 1
ATOM 663 N N . ASN A 1 80 ? 8.657 -14.707 1.097 1.00 95.31 80 ASN A N 1
ATOM 664 C CA . ASN A 1 80 ? 9.200 -15.688 2.036 1.00 95.31 80 ASN A CA 1
ATOM 665 C C . ASN A 1 80 ? 9.092 -15.191 3.485 1.00 95.31 80 ASN A C 1
ATOM 667 O O . ASN A 1 80 ? 8.721 -15.964 4.370 1.00 95.31 80 ASN A O 1
ATOM 671 N N . TRP A 1 81 ? 9.362 -13.904 3.719 1.00 96.75 81 TRP A N 1
ATOM 672 C CA . TRP A 1 81 ? 9.160 -13.265 5.013 1.00 96.75 81 TRP A CA 1
ATOM 673 C C . TRP A 1 81 ? 7.690 -13.326 5.446 1.00 96.75 81 TRP A C 1
ATOM 675 O O . TRP A 1 81 ? 7.421 -13.851 6.527 1.00 96.75 81 TRP A O 1
ATOM 685 N N . LEU A 1 82 ? 6.745 -12.907 4.592 1.00 96.44 82 LEU A N 1
ATOM 686 C CA . LEU A 1 82 ? 5.301 -12.947 4.869 1.00 96.44 82 LEU A CA 1
ATOM 687 C C . LEU A 1 82 ? 4.845 -14.368 5.219 1.00 96.44 82 LEU A C 1
ATOM 689 O O . LEU A 1 82 ? 4.222 -14.579 6.254 1.00 96.44 82 LEU A O 1
ATOM 693 N N . TYR A 1 83 ? 5.223 -15.364 4.417 1.00 95.50 83 TYR A N 1
ATOM 694 C CA . TYR A 1 83 ? 4.905 -16.768 4.686 1.00 95.50 83 TYR A CA 1
ATOM 695 C C . TYR A 1 83 ? 5.494 -17.247 6.017 1.00 95.50 83 TYR A C 1
ATOM 697 O O . TYR A 1 83 ? 4.800 -17.907 6.790 1.00 95.50 83 TYR A O 1
ATOM 705 N N . SER A 1 84 ? 6.752 -16.903 6.311 1.00 95.50 84 SER A N 1
ATOM 706 C CA . SER A 1 84 ? 7.399 -17.294 7.569 1.00 95.50 84 SER A CA 1
ATOM 707 C C . SER A 1 84 ? 6.750 -16.646 8.792 1.00 95.50 84 SER A C 1
ATOM 709 O O . SER A 1 84 ? 6.667 -17.272 9.850 1.00 95.50 84 SER A O 1
ATOM 711 N N . ARG A 1 85 ? 6.289 -15.399 8.640 1.00 96.25 85 ARG A N 1
ATOM 712 C CA . ARG A 1 85 ? 5.778 -14.578 9.732 1.00 96.25 85 ARG A CA 1
ATOM 713 C C . ARG A 1 85 ? 4.317 -14.873 10.038 1.00 96.25 85 ARG A C 1
ATOM 715 O O . ARG A 1 85 ? 3.956 -14.917 11.207 1.00 96.25 85 ARG A O 1
ATOM 722 N N . LEU A 1 86 ? 3.514 -15.069 8.996 1.00 96.38 86 LEU A N 1
ATOM 723 C CA . LEU A 1 86 ? 2.065 -15.245 9.082 1.00 96.38 86 LEU A CA 1
ATOM 724 C C . LEU A 1 86 ? 1.645 -16.712 9.180 1.00 96.38 86 LEU A C 1
ATOM 726 O O . LEU A 1 86 ? 0.563 -16.993 9.678 1.00 96.38 86 LEU A O 1
ATOM 730 N N . GLN A 1 87 ? 2.484 -17.638 8.698 1.00 95.62 87 GLN A N 1
ATOM 731 C CA . GLN A 1 87 ? 2.210 -19.080 8.681 1.00 95.62 87 GLN A CA 1
ATOM 732 C C . GLN A 1 87 ? 0.794 -19.405 8.166 1.00 95.62 87 GLN A C 1
ATOM 734 O O . GLN A 1 87 ? 0.008 -20.053 8.864 1.00 95.62 87 GLN A O 1
ATOM 739 N N . PRO A 1 88 ? 0.435 -18.943 6.952 1.00 96.00 88 PRO A N 1
ATOM 740 C CA . PRO A 1 88 ? -0.931 -19.039 6.471 1.00 96.00 88 PRO A CA 1
ATOM 741 C C . PRO A 1 88 ? -1.374 -20.504 6.396 1.00 96.00 88 PRO A C 1
ATOM 743 O 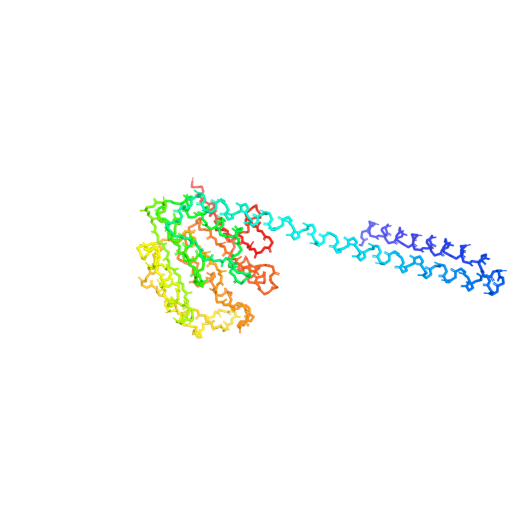O . PRO A 1 88 ? -0.724 -21.353 5.785 1.00 96.00 88 PRO A O 1
ATOM 746 N N . ARG A 1 89 ? -2.516 -20.798 7.021 1.00 96.06 89 ARG A N 1
ATOM 747 C CA . ARG A 1 89 ? -3.094 -22.153 7.111 1.00 96.06 89 ARG A CA 1
ATOM 748 C C . ARG A 1 89 ? -3.541 -22.737 5.768 1.00 96.06 89 ARG A C 1
ATOM 750 O O . ARG A 1 89 ? -3.757 -23.943 5.666 1.00 96.06 89 ARG A O 1
ATOM 757 N N . ARG A 1 90 ? -3.672 -21.904 4.735 1.00 95.56 90 ARG A N 1
ATOM 758 C CA . ARG A 1 90 ? -3.884 -22.308 3.340 1.00 95.56 90 ARG A CA 1
ATOM 759 C C . ARG A 1 90 ? -2.929 -21.532 2.431 1.00 95.56 90 ARG A C 1
ATOM 761 O O . ARG A 1 90 ? -2.542 -20.424 2.803 1.00 95.56 90 ARG A O 1
ATOM 768 N N . PRO A 1 91 ? -2.566 -22.070 1.251 1.00 93.62 91 PRO A N 1
ATOM 769 C CA . PRO A 1 91 ? -1.790 -21.318 0.270 1.00 93.62 91 PRO A CA 1
ATOM 770 C C . PRO A 1 91 ? -2.455 -19.972 -0.018 1.00 93.62 91 PRO A C 1
ATOM 772 O O . PRO A 1 91 ? -3.663 -19.927 -0.252 1.00 93.62 91 PRO A O 1
ATOM 775 N N . LEU A 1 92 ? -1.682 -18.886 0.013 1.00 93.56 92 LEU A N 1
ATOM 776 C CA . LEU A 1 92 ? -2.196 -17.587 -0.411 1.00 93.56 92 LEU A CA 1
ATOM 777 C C . LEU A 1 92 ? -2.453 -17.621 -1.929 1.00 93.56 92 LEU A C 1
ATOM 779 O O . LEU A 1 92 ? -1.768 -18.370 -2.638 1.00 93.56 92 LEU A O 1
ATOM 783 N N . PRO A 1 93 ? -3.404 -16.820 -2.446 1.00 91.62 93 PRO A N 1
ATOM 784 C CA . PRO A 1 93 ? -3.583 -16.656 -3.883 1.00 91.62 93 PRO A CA 1
ATOM 785 C C . PRO A 1 93 ? -2.265 -16.321 -4.585 1.00 91.62 93 PRO A C 1
ATOM 787 O O . PRO A 1 93 ? -1.386 -15.675 -4.008 1.00 91.62 93 PRO A O 1
ATOM 790 N N . ALA A 1 94 ? -2.129 -16.751 -5.841 1.00 89.50 94 ALA A N 1
ATOM 791 C CA . ALA A 1 94 ? -1.000 -16.331 -6.657 1.00 89.50 94 ALA A CA 1
ATOM 792 C C . ALA A 1 94 ? -1.028 -14.804 -6.786 1.00 89.50 94 ALA A C 1
ATOM 794 O O . ALA A 1 94 ? -2.059 -14.229 -7.129 1.00 89.50 94 ALA A O 1
ATOM 795 N N . TRP A 1 95 ? 0.097 -14.159 -6.485 1.00 90.94 95 TRP A N 1
ATOM 796 C CA . TRP A 1 95 ? 0.193 -12.713 -6.609 1.00 90.94 95 TRP A CA 1
ATOM 797 C C . TRP A 1 95 ? 0.167 -12.304 -8.079 1.00 90.94 95 TRP A C 1
ATOM 799 O O . TRP A 1 95 ? 0.899 -12.854 -8.907 1.00 90.94 95 TRP A O 1
ATOM 809 N N . GLU A 1 96 ? -0.657 -11.310 -8.382 1.00 86.56 96 GLU A N 1
ATOM 810 C CA . GLU A 1 96 ? -0.776 -10.704 -9.701 1.00 86.56 96 GLU A CA 1
ATOM 811 C C . GLU A 1 96 ? -0.351 -9.237 -9.621 1.00 86.56 96 GLU A C 1
ATOM 813 O O . GLU A 1 96 ? -0.545 -8.584 -8.601 1.00 86.56 96 GLU A O 1
ATOM 818 N N . GLY A 1 97 ? 0.203 -8.687 -10.704 1.00 78.81 97 GLY A N 1
ATOM 819 C CA . GLY A 1 97 ? 0.786 -7.337 -10.697 1.00 78.81 97 GLY A CA 1
ATOM 820 C C . GLY A 1 97 ? -0.196 -6.180 -10.470 1.00 78.81 97 GLY A C 1
ATOM 821 O O . GLY A 1 97 ? 0.242 -5.038 -10.399 1.00 78.81 97 GLY A O 1
ATOM 822 N N . SER A 1 98 ? -1.500 -6.453 -10.398 1.00 78.69 98 SER A N 1
ATOM 823 C CA . SER A 1 98 ? -2.531 -5.486 -10.005 1.00 78.69 98 SER A CA 1
ATOM 824 C C . SER A 1 98 ? -2.845 -5.496 -8.506 1.00 78.69 98 SER A C 1
ATOM 826 O O . SER A 1 98 ? -3.652 -4.685 -8.072 1.00 78.69 98 SER A O 1
ATOM 828 N N . MET A 1 99 ? -2.283 -6.435 -7.741 1.00 90.94 99 MET A N 1
ATOM 829 C CA . MET A 1 99 ? -2.408 -6.498 -6.284 1.00 90.94 99 MET A CA 1
ATOM 830 C C . MET A 1 99 ? -1.323 -5.642 -5.621 1.00 90.94 99 MET A C 1
ATOM 832 O O . MET A 1 99 ? -0.256 -5.444 -6.207 1.00 90.94 99 MET A O 1
ATOM 836 N N . ALA A 1 100 ? -1.566 -5.234 -4.372 1.00 90.19 100 ALA A N 1
ATOM 837 C CA . ALA A 1 100 ? -0.593 -4.552 -3.520 1.00 90.19 100 ALA A CA 1
ATOM 838 C C . ALA A 1 100 ? 0.808 -5.191 -3.594 1.00 90.19 100 ALA A C 1
ATOM 840 O O . ALA A 1 100 ? 0.968 -6.422 -3.576 1.00 90.19 100 ALA A O 1
ATOM 841 N N . GLU A 1 101 ? 1.836 -4.347 -3.696 1.00 93.06 101 GLU A N 1
ATOM 842 C CA . GLU A 1 101 ? 3.225 -4.794 -3.815 1.00 93.06 101 GLU A CA 1
ATOM 843 C C . GLU A 1 101 ? 3.684 -5.498 -2.522 1.00 93.06 101 GLU A C 1
ATOM 845 O O . GLU A 1 101 ? 3.311 -5.069 -1.427 1.00 93.06 101 GLU A O 1
ATOM 850 N N . PRO A 1 102 ? 4.523 -6.550 -2.578 1.00 94.25 102 PRO A N 1
ATOM 851 C CA . PRO A 1 102 ? 4.909 -7.267 -1.362 1.00 94.25 102 PRO A CA 1
ATOM 852 C C . PRO A 1 102 ? 5.653 -6.398 -0.340 1.00 94.25 102 PRO A C 1
ATOM 854 O O . PRO A 1 102 ? 5.528 -6.640 0.857 1.00 94.25 102 PRO A O 1
ATOM 857 N N . SER A 1 103 ? 6.368 -5.361 -0.780 1.00 95.06 103 SER A N 1
ATOM 858 C CA . SER A 1 103 ? 7.007 -4.369 0.093 1.00 95.06 103 SER A CA 1
ATOM 859 C C . SER A 1 103 ? 5.987 -3.611 0.963 1.00 95.06 103 SER A C 1
ATOM 861 O O . SER A 1 103 ? 6.159 -3.526 2.179 1.00 95.06 103 SER A O 1
ATOM 863 N N . LEU A 1 104 ? 4.882 -3.153 0.363 1.00 97.12 104 LEU A N 1
ATOM 864 C CA . LEU A 1 104 ? 3.769 -2.499 1.048 1.00 97.12 104 LEU A CA 1
ATOM 865 C C . LEU A 1 104 ? 3.115 -3.450 2.052 1.00 97.12 104 LEU A C 1
ATOM 867 O O . LEU A 1 104 ? 2.837 -3.061 3.183 1.00 97.12 104 LEU A O 1
ATOM 871 N N . LEU A 1 105 ? 2.908 -4.710 1.659 1.00 97.50 105 LEU A N 1
ATOM 872 C CA . LEU A 1 105 ? 2.348 -5.734 2.542 1.00 97.50 105 LEU A CA 1
ATOM 873 C C . LEU A 1 105 ? 3.240 -5.987 3.759 1.00 97.50 105 LEU A C 1
ATOM 875 O O . LEU A 1 105 ? 2.729 -6.104 4.869 1.00 97.50 105 LEU A O 1
ATOM 879 N N . VAL A 1 106 ? 4.562 -6.047 3.571 1.00 97.56 106 VAL A N 1
ATOM 880 C CA . VAL A 1 106 ? 5.519 -6.160 4.681 1.00 97.56 106 VAL A CA 1
ATOM 881 C C . VAL A 1 106 ? 5.380 -4.964 5.621 1.00 97.56 106 VAL A C 1
ATOM 883 O O . VAL A 1 106 ? 5.170 -5.173 6.814 1.00 97.56 106 VAL A O 1
ATOM 886 N N . ALA A 1 107 ? 5.398 -3.735 5.097 1.00 97.75 107 ALA A N 1
ATOM 887 C CA . ALA A 1 107 ? 5.249 -2.525 5.908 1.00 97.75 107 ALA A CA 1
ATOM 888 C C . ALA A 1 107 ? 3.919 -2.501 6.687 1.00 97.75 107 ALA A C 1
ATOM 890 O O . ALA A 1 107 ? 3.886 -2.154 7.869 1.00 97.75 107 ALA A O 1
ATOM 891 N N . ALA A 1 108 ? 2.824 -2.924 6.052 1.00 98.12 108 ALA A N 1
ATOM 892 C CA . ALA A 1 108 ? 1.507 -2.987 6.673 1.00 98.12 108 ALA A CA 1
ATOM 893 C C . ALA A 1 108 ? 1.439 -4.057 7.778 1.00 98.12 108 ALA A C 1
ATOM 895 O O . ALA A 1 108 ? 0.937 -3.791 8.871 1.00 98.12 108 ALA A O 1
ATOM 896 N N . VAL A 1 109 ? 2.007 -5.244 7.542 1.00 98.25 109 VAL A N 1
ATOM 897 C CA . VAL A 1 109 ? 2.105 -6.309 8.553 1.00 98.25 109 VAL A CA 1
ATOM 898 C C . VAL A 1 109 ? 2.975 -5.870 9.731 1.00 98.25 109 VAL A C 1
ATOM 900 O O . VAL A 1 109 ? 2.598 -6.090 10.880 1.00 98.25 109 VAL A O 1
ATOM 903 N N . GLU A 1 110 ? 4.119 -5.231 9.486 1.00 97.19 110 GLU A N 1
ATOM 904 C CA . GLU A 1 110 ? 4.973 -4.711 10.558 1.00 97.19 110 GLU A CA 1
ATOM 905 C C . GLU A 1 110 ? 4.251 -3.651 11.399 1.00 97.19 110 GLU A C 1
ATOM 907 O O . GLU A 1 110 ? 4.303 -3.715 12.630 1.00 97.19 110 GLU A O 1
ATOM 912 N N . ALA A 1 111 ? 3.510 -2.740 10.758 1.00 96.38 111 ALA A N 1
ATOM 913 C CA . ALA A 1 111 ? 2.694 -1.741 11.445 1.00 96.38 111 ALA A CA 1
ATOM 914 C C . ALA A 1 111 ? 1.629 -2.382 12.354 1.00 96.38 111 ALA A C 1
ATOM 916 O O . ALA A 1 111 ? 1.498 -1.984 13.513 1.00 96.38 111 ALA A O 1
ATOM 917 N N . VAL A 1 112 ? 0.924 -3.414 11.872 1.00 97.31 112 VAL A N 1
ATOM 918 C CA . VAL A 1 112 ? -0.052 -4.179 12.673 1.00 97.31 112 VAL A CA 1
ATOM 919 C C . VAL A 1 112 ? 0.618 -4.853 13.868 1.00 97.31 112 VAL A C 1
ATOM 921 O O . VAL A 1 112 ? 0.147 -4.757 15.002 1.00 97.31 112 VAL A O 1
ATOM 924 N N . LEU A 1 113 ? 1.743 -5.532 13.645 1.00 95.81 113 LEU A N 1
ATOM 925 C CA . LEU A 1 113 ? 2.407 -6.302 14.694 1.00 95.81 113 LEU A CA 1
ATOM 926 C C . LEU A 1 113 ? 3.025 -5.415 15.786 1.00 95.81 113 LEU A C 1
ATOM 928 O O . LEU A 1 113 ? 3.116 -5.856 16.936 1.00 95.81 113 LEU A O 1
ATOM 932 N N . ALA A 1 114 ? 3.399 -4.176 15.458 1.00 94.75 114 ALA A N 1
ATOM 933 C CA . ALA A 1 114 ? 3.988 -3.211 16.386 1.00 94.75 114 ALA A CA 1
ATOM 934 C C . ALA A 1 114 ? 2.989 -2.593 17.389 1.00 94.75 114 ALA A C 1
ATOM 936 O O . ALA A 1 114 ? 3.411 -2.002 18.384 1.00 94.75 114 ALA A O 1
ATOM 937 N N . ARG A 1 115 ? 1.678 -2.718 17.155 1.00 92.94 115 ARG A N 1
ATOM 938 C CA . ARG A 1 115 ? 0.606 -2.071 17.937 1.00 92.94 115 ARG A CA 1
ATOM 939 C C . ARG A 1 115 ? -0.122 -3.072 18.807 1.00 92.94 115 ARG A C 1
ATOM 941 O O . ARG A 1 115 ? -0.378 -4.151 18.310 1.00 92.94 115 ARG A O 1
ATOM 948 N N . ALA A 1 116 ? -0.468 -2.760 20.055 1.00 90.25 116 ALA A N 1
ATOM 949 C CA . ALA A 1 116 ? -1.365 -3.605 20.858 1.00 90.25 116 ALA A CA 1
ATOM 950 C C . ALA A 1 116 ? -2.829 -3.357 20.452 1.00 90.25 116 ALA A C 1
ATOM 952 O O . ALA A 1 116 ? -3.202 -2.205 20.269 1.00 90.25 116 ALA A O 1
ATOM 953 N N . ASN A 1 117 ? -3.624 -4.420 20.314 1.00 92.38 117 ASN A N 1
ATOM 954 C CA . ASN A 1 117 ? -5.007 -4.414 19.815 1.00 92.38 117 ASN A CA 1
ATOM 955 C C . ASN A 1 117 ? -5.232 -3.495 18.586 1.00 92.38 117 ASN A C 1
ATOM 957 O O . ASN A 1 117 ? -6.029 -2.562 18.660 1.00 92.38 117 ASN A O 1
ATOM 961 N N . PRO A 1 118 ? -4.519 -3.734 17.470 1.00 95.31 118 PRO A N 1
ATOM 962 C CA . PRO A 1 118 ? -4.513 -2.845 16.310 1.00 95.31 118 PRO A CA 1
ATOM 963 C C . PRO A 1 118 ? -5.904 -2.679 15.687 1.00 95.31 118 PRO A C 1
ATOM 965 O O . PRO A 1 118 ? -6.536 -3.666 15.307 1.00 95.31 118 PRO A O 1
ATOM 968 N N . SER A 1 119 ? -6.342 -1.432 15.515 1.00 97.50 119 SER A N 1
ATOM 969 C CA . SER A 1 119 ? -7.506 -1.085 14.690 1.00 97.50 119 SER A CA 1
ATOM 970 C C . SER A 1 119 ? -7.036 -0.629 13.310 1.00 97.50 119 SER A C 1
ATOM 972 O O . SER A 1 119 ? -6.269 0.329 13.187 1.00 97.50 119 SER A O 1
ATOM 974 N N . VAL A 1 120 ? -7.467 -1.334 12.262 1.00 98.38 120 VAL A N 1
ATOM 975 C CA . VAL A 1 120 ? -7.033 -1.097 10.882 1.00 98.38 120 VAL A CA 1
ATOM 976 C C . VAL A 1 120 ? -8.226 -0.738 10.006 1.00 98.38 120 VAL A C 1
ATOM 978 O O . VAL A 1 120 ? -9.245 -1.432 10.018 1.00 98.38 120 VAL A O 1
ATOM 981 N N . ILE A 1 121 ? -8.074 0.308 9.197 1.00 98.56 121 ILE A N 1
ATOM 982 C CA . ILE A 1 121 ? -8.966 0.587 8.071 1.00 98.56 121 ILE A CA 1
ATOM 983 C C . ILE A 1 121 ? -8.190 0.411 6.774 1.00 98.56 121 ILE A C 1
ATOM 985 O O . ILE A 1 121 ? -7.103 0.958 6.599 1.00 98.56 121 ILE A O 1
ATOM 989 N N . GLU A 1 122 ? -8.784 -0.321 5.847 1.00 98.56 122 GLU A N 1
ATOM 990 C CA . GLU A 1 122 ? -8.323 -0.454 4.476 1.00 98.56 122 GLU A CA 1
ATOM 991 C C . GLU A 1 122 ? -9.367 0.153 3.538 1.00 98.56 122 GLU A C 1
ATOM 993 O O . GLU A 1 122 ? -10.569 -0.087 3.657 1.00 98.56 122 GLU A O 1
ATOM 998 N N . LEU A 1 123 ? -8.903 0.976 2.608 1.00 98.19 123 LEU A N 1
ATOM 999 C CA . LEU A 1 123 ? -9.690 1.447 1.481 1.00 98.19 123 LEU A CA 1
ATOM 1000 C C . LEU A 1 123 ? -9.332 0.568 0.293 1.00 98.19 123 LEU A C 1
ATOM 1002 O O . LEU A 1 123 ? -8.161 0.510 -0.070 1.00 98.19 123 LEU A O 1
ATOM 1006 N N . GLY A 1 124 ? -10.326 -0.091 -0.293 1.00 96.31 124 GLY A N 1
ATOM 1007 C CA . GLY A 1 124 ? -10.128 -1.262 -1.142 1.00 96.31 124 GLY A CA 1
ATOM 1008 C C . GLY A 1 124 ? -10.185 -2.556 -0.328 1.00 96.31 124 GLY A C 1
ATOM 1009 O O . GLY A 1 124 ? -10.196 -2.548 0.902 1.00 96.31 124 GLY A O 1
ATOM 1010 N N . SER A 1 125 ? -10.265 -3.687 -1.021 1.00 97.25 125 SER A N 1
ATOM 1011 C CA . SER A 1 125 ? -10.195 -5.008 -0.402 1.00 97.25 125 SER A CA 1
ATOM 1012 C C . SER A 1 125 ? -9.429 -5.993 -1.288 1.00 97.25 125 SER A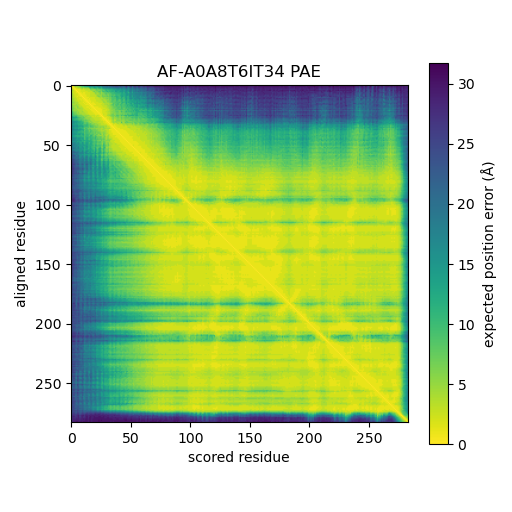 C 1
ATOM 1014 O O . SER A 1 125 ? -9.188 -5.724 -2.460 1.00 97.25 125 SER A O 1
ATOM 1016 N N . GLY A 1 126 ? -9.050 -7.157 -0.761 1.00 95.69 126 GLY A N 1
ATOM 1017 C CA . GLY A 1 126 ? -8.487 -8.249 -1.556 1.00 95.69 126 GLY A CA 1
ATOM 1018 C C . GLY A 1 126 ? -7.306 -8.940 -0.889 1.00 95.69 126 GLY A C 1
ATOM 1019 O O . GLY A 1 126 ? -7.419 -9.484 0.211 1.00 95.69 126 GLY A O 1
ATOM 1020 N N . PHE A 1 127 ? -6.173 -8.986 -1.595 1.00 96.19 127 PHE A N 1
ATOM 1021 C CA . PHE A 1 127 ? -4.992 -9.730 -1.151 1.00 96.19 127 PHE A CA 1
ATOM 1022 C C . PHE A 1 127 ? -4.363 -9.130 0.113 1.00 96.19 127 PHE A C 1
ATOM 1024 O O . PHE A 1 127 ? -4.035 -9.865 1.045 1.00 96.19 127 PHE A O 1
ATOM 1031 N N . SER A 1 128 ? -4.253 -7.803 0.178 1.00 97.62 128 SER A N 1
ATOM 1032 C CA . SER A 1 128 ? -3.829 -7.060 1.369 1.00 97.62 128 SER A CA 1
ATOM 1033 C C . SER A 1 128 ? -4.760 -7.303 2.556 1.00 97.62 128 SER A C 1
ATOM 1035 O O . SER A 1 128 ? -4.260 -7.591 3.642 1.00 97.62 128 SER A O 1
ATOM 1037 N N . THR A 1 129 ? -6.083 -7.334 2.347 1.00 98.50 129 THR A N 1
ATOM 1038 C CA . THR A 1 129 ? -7.055 -7.709 3.389 1.00 98.50 129 THR A CA 1
ATOM 1039 C C . THR A 1 129 ? -6.748 -9.082 3.981 1.00 98.50 129 THR A C 1
ATOM 1041 O O . THR A 1 129 ? -6.711 -9.239 5.199 1.00 98.50 129 THR A O 1
ATOM 1044 N N . LEU A 1 130 ? -6.493 -10.086 3.131 1.00 98.12 130 LEU A N 1
ATOM 1045 C CA . LEU A 1 130 ? -6.173 -11.443 3.582 1.00 98.12 130 LEU A CA 1
ATOM 1046 C C . LEU A 1 130 ? -4.873 -11.475 4.402 1.00 98.12 130 LEU A C 1
ATOM 1048 O O . LEU A 1 130 ? -4.808 -12.114 5.452 1.00 98.12 130 LEU A O 1
ATOM 1052 N N . VAL A 1 131 ? -3.837 -10.786 3.922 1.00 98.38 131 VAL A N 1
ATOM 1053 C CA . VAL A 1 131 ? -2.522 -10.715 4.572 1.00 98.38 131 VAL A CA 1
ATOM 1054 C C . VAL A 1 131 ? -2.604 -10.008 5.927 1.00 98.38 131 VAL A C 1
ATOM 1056 O O . VAL A 1 131 ? -2.058 -10.504 6.914 1.00 98.38 131 VAL A O 1
ATOM 1059 N N . LEU A 1 132 ? -3.323 -8.889 6.004 1.00 98.56 132 LEU A N 1
ATOM 1060 C CA . LEU A 1 132 ? -3.532 -8.148 7.246 1.00 98.56 132 LEU A CA 1
ATOM 1061 C C . LEU A 1 132 ? -4.384 -8.935 8.242 1.00 98.56 132 LEU A C 1
ATOM 1063 O O . LEU A 1 132 ? -4.045 -8.979 9.422 1.00 98.56 132 LEU A O 1
ATOM 1067 N N . ALA A 1 133 ? -5.425 -9.629 7.780 1.00 98.50 133 ALA A N 1
ATOM 1068 C CA . ALA A 1 133 ? -6.221 -10.509 8.630 1.00 98.50 133 ALA A CA 1
ATOM 1069 C C . ALA A 1 133 ? -5.368 -11.626 9.256 1.00 98.50 133 ALA A C 1
ATOM 1071 O O . ALA A 1 133 ? -5.517 -11.929 10.438 1.00 98.50 133 ALA A O 1
ATOM 1072 N N . TYR A 1 134 ? -4.421 -12.191 8.502 1.00 98.56 134 TYR A N 1
ATOM 1073 C CA . TYR A 1 134 ? -3.443 -13.132 9.050 1.00 98.56 134 TYR A CA 1
ATOM 1074 C C . TYR A 1 134 ? -2.491 -12.499 10.067 1.00 98.56 134 TYR A C 1
ATOM 1076 O O . TYR A 1 134 ? -2.123 -13.149 11.043 1.00 98.56 134 TYR A O 1
ATOM 1084 N N . ALA A 1 135 ? -2.073 -11.248 9.863 1.00 98.38 135 ALA A N 1
ATOM 1085 C CA . ALA A 1 135 ? -1.226 -10.550 10.828 1.00 98.38 135 ALA A CA 1
ATOM 1086 C C . ALA A 1 135 ? -1.958 -10.317 12.157 1.00 98.38 135 ALA A C 1
ATOM 1088 O O . ALA A 1 135 ? -1.376 -10.521 13.223 1.00 98.38 135 ALA A O 1
ATOM 1089 N N . LEU A 1 136 ? -3.241 -9.954 12.085 1.00 98.31 136 LEU A N 1
ATOM 1090 C CA . LEU A 1 136 ? -4.135 -9.832 13.237 1.00 98.31 136 LEU A CA 1
ATOM 1091 C C . LEU A 1 136 ? -4.348 -11.185 13.931 1.00 98.31 136 LEU A C 1
ATOM 1093 O O . LEU A 1 136 ? -4.229 -11.270 15.151 1.00 98.31 136 LEU A O 1
ATOM 1097 N N . GLU A 1 137 ? -4.547 -12.263 13.165 1.00 97.81 137 GLU A N 1
ATOM 1098 C CA . GLU A 1 137 ? -4.610 -13.627 13.705 1.00 97.81 137 GLU A CA 1
ATOM 1099 C C . GLU A 1 137 ? -3.333 -14.018 14.450 1.00 97.81 137 GLU A C 1
ATOM 1101 O O . GLU A 1 137 ? -3.397 -14.481 15.588 1.00 97.81 137 GLU A O 1
ATOM 1106 N N . ALA A 1 138 ? -2.168 -13.800 13.838 1.00 95.75 138 ALA A N 1
ATOM 1107 C CA . ALA A 1 138 ? -0.878 -14.112 14.445 1.00 95.75 138 ALA A CA 1
ATOM 1108 C C . ALA A 1 138 ? -0.640 -13.317 15.738 1.00 95.75 138 ALA A C 1
ATOM 1110 O O . ALA A 1 138 ? 0.093 -13.761 16.624 1.00 95.75 138 ALA A O 1
ATOM 1111 N N . LYS A 1 139 ? -1.263 -12.140 15.846 1.00 94.62 139 LYS A N 1
ATOM 1112 C CA . LYS A 1 139 ? -1.256 -11.321 17.051 1.00 94.62 139 LYS A CA 1
ATOM 1113 C C . LYS A 1 139 ? -2.264 -11.801 18.103 1.00 94.62 139 LYS A C 1
ATOM 1115 O O . LYS A 1 139 ? -1.996 -11.682 19.296 1.00 94.62 139 LYS A O 1
ATOM 1120 N N . GLY A 1 140 ? -3.397 -12.347 17.666 1.00 96.12 140 GLY A N 1
ATOM 1121 C CA . GLY A 1 140 ? -4.499 -12.812 18.509 1.00 96.12 140 GLY A CA 1
ATOM 1122 C C . GLY A 1 140 ? -5.467 -11.712 18.956 1.00 96.12 140 GLY A C 1
ATOM 1123 O O . GLY A 1 140 ? -6.394 -11.999 19.708 1.00 96.12 140 GLY A O 1
ATOM 1124 N N . GLU A 1 141 ? -5.272 -10.474 18.502 1.00 95.19 141 GLU A N 1
ATOM 1125 C CA . GLU A 1 141 ? -6.063 -9.296 18.870 1.00 95.19 141 GLU A CA 1
ATOM 1126 C C . GLU A 1 141 ? -6.069 -8.264 17.733 1.00 95.19 141 GLU A C 1
ATOM 1128 O O . GLU A 1 141 ? -5.249 -8.329 16.811 1.00 95.19 141 GLU A O 1
ATOM 1133 N N . GLY A 1 142 ? -6.960 -7.279 17.835 1.00 96.62 142 GLY A N 1
ATOM 1134 C CA . GLY A 1 142 ? -7.176 -6.265 16.811 1.00 96.62 142 GLY A CA 1
ATOM 1135 C C . GLY A 1 142 ? -8.164 -6.688 15.728 1.00 96.62 142 GLY A C 1
ATOM 1136 O O . GLY A 1 142 ? -8.705 -7.797 15.732 1.00 96.62 142 GLY A O 1
ATOM 1137 N N . ARG A 1 143 ? -8.417 -5.765 14.801 1.00 97.50 143 ARG A N 1
ATOM 1138 C CA . ARG A 1 143 ? -9.415 -5.926 13.746 1.00 97.50 143 ARG A CA 1
ATOM 1139 C C . ARG A 1 143 ? -9.116 -5.075 12.521 1.00 97.50 143 ARG A C 1
ATOM 1141 O O . ARG A 1 143 ? -8.510 -4.010 12.618 1.00 97.50 143 ARG A O 1
ATOM 1148 N N . LEU A 1 144 ? -9.630 -5.525 11.386 1.00 98.38 144 LEU A N 1
ATOM 1149 C CA . LEU A 1 144 ? -9.574 -4.840 10.105 1.00 98.38 144 LEU A CA 1
ATOM 1150 C C . LEU A 1 144 ? -10.983 -4.592 9.566 1.00 98.38 144 LEU A C 1
ATOM 1152 O O . LEU A 1 144 ? -11.799 -5.512 9.490 1.00 98.38 144 LEU A O 1
ATOM 1156 N N . ILE A 1 145 ? -11.231 -3.365 9.120 1.00 98.38 145 ILE A N 1
ATOM 1157 C CA . ILE A 1 145 ? -12.381 -3.013 8.288 1.00 98.38 145 ILE A CA 1
ATOM 1158 C C . ILE A 1 145 ? -11.869 -2.614 6.906 1.00 98.38 145 ILE A C 1
ATOM 1160 O O . ILE A 1 145 ? -11.150 -1.627 6.776 1.00 98.38 145 ILE A O 1
ATOM 1164 N N . ALA A 1 146 ? -12.259 -3.367 5.881 1.00 98.44 146 ALA A N 1
ATOM 1165 C CA . ALA A 1 146 ? -11.957 -3.064 4.485 1.00 98.44 146 ALA A CA 1
ATOM 1166 C C . ALA A 1 146 ? -13.197 -2.493 3.785 1.00 98.44 146 ALA A C 1
ATOM 1168 O O . ALA A 1 146 ? -14.266 -3.110 3.811 1.00 98.44 146 ALA A O 1
ATOM 1169 N N . LEU A 1 147 ? -13.069 -1.318 3.169 1.00 98.50 147 LEU A N 1
ATOM 1170 C CA . LEU A 1 147 ? -14.147 -0.641 2.447 1.00 98.50 147 LEU A CA 1
ATOM 1171 C C . LEU A 1 147 ? -14.025 -0.914 0.949 1.00 98.50 147 LEU A C 1
ATOM 1173 O O . LEU A 1 147 ? -13.069 -0.480 0.311 1.00 98.50 147 LEU A O 1
ATOM 1177 N N . GLU A 1 148 ? -15.017 -1.590 0.377 1.00 97.88 148 GLU A N 1
ATOM 1178 C CA . GLU A 1 148 ? -15.001 -2.001 -1.026 1.00 97.88 148 GLU A CA 1
ATOM 1179 C C . GLU A 1 148 ? -16.185 -1.408 -1.792 1.00 97.88 148 GLU A C 1
ATOM 1181 O O . GLU A 1 148 ? -17.338 -1.570 -1.391 1.00 97.88 148 GLU A O 1
ATOM 1186 N N . ASP A 1 149 ? -15.926 -0.726 -2.910 1.00 96.81 149 ASP A N 1
ATOM 1187 C CA . ASP A 1 149 ? -16.988 -0.091 -3.692 1.00 96.81 149 ASP A CA 1
ATOM 1188 C C . ASP A 1 149 ? -17.668 -1.057 -4.664 1.00 96.81 149 ASP A C 1
ATOM 1190 O O . ASP A 1 149 ? -18.838 -0.867 -5.021 1.00 96.81 149 ASP A O 1
ATOM 1194 N N . ASN A 1 150 ? -16.967 -2.119 -5.064 1.00 96.31 150 ASN A N 1
ATOM 1195 C CA . ASN A 1 150 ? -17.486 -3.148 -5.943 1.00 96.31 150 ASN A CA 1
ATOM 1196 C C . ASN A 1 150 ? -17.990 -4.358 -5.146 1.00 96.31 150 ASN A C 1
ATOM 1198 O O . ASN A 1 150 ? -17.224 -5.239 -4.762 1.00 96.31 150 ASN A O 1
ATOM 1202 N N . ALA A 1 151 ? -19.311 -4.476 -5.003 1.00 96.62 151 ALA A N 1
ATOM 1203 C CA . ALA A 1 151 ? -19.938 -5.568 -4.251 1.00 96.62 151 ALA A CA 1
ATOM 1204 C C . ALA A 1 151 ? -19.569 -6.986 -4.742 1.00 96.62 151 ALA A C 1
ATOM 1206 O O . ALA A 1 151 ? -19.530 -7.931 -3.953 1.00 96.62 151 ALA A O 1
ATOM 1207 N N . CYS A 1 152 ? -19.281 -7.166 -6.040 1.00 97.25 152 CYS A N 1
ATOM 1208 C CA . CYS A 1 152 ? -18.831 -8.465 -6.551 1.00 97.25 152 CYS A CA 1
ATOM 1209 C C . CYS A 1 152 ? -17.418 -8.785 -6.059 1.00 97.25 152 CYS A C 1
ATOM 1211 O O . CYS A 1 152 ? -17.150 -9.916 -5.659 1.00 97.25 152 CYS A O 1
ATOM 1213 N N . PHE A 1 153 ? -16.529 -7.793 -6.064 1.00 96.50 153 PHE A N 1
ATOM 1214 C CA . PHE A 1 153 ? -15.172 -7.953 -5.557 1.00 96.50 153 PHE A CA 1
ATOM 1215 C C . PHE A 1 153 ? -15.162 -8.118 -4.031 1.00 96.50 153 PHE A C 1
ATOM 1217 O O . PHE A 1 153 ? -14.524 -9.039 -3.527 1.00 96.50 153 PHE A O 1
ATOM 1224 N N . ALA A 1 154 ? -16.003 -7.369 -3.311 1.00 98.06 154 ALA A N 1
ATOM 1225 C CA . ALA A 1 154 ? -16.221 -7.546 -1.876 1.00 98.06 154 ALA A CA 1
ATOM 1226 C C . ALA A 1 154 ? -16.639 -8.985 -1.539 1.00 98.06 154 ALA A C 1
ATOM 1228 O O . ALA A 1 154 ? -16.114 -9.596 -0.607 1.00 98.06 154 ALA A O 1
ATOM 1229 N N . ALA A 1 155 ? -17.564 -9.565 -2.314 1.00 98.31 155 ALA A N 1
ATOM 1230 C CA . ALA A 1 155 ? -17.994 -10.950 -2.139 1.00 98.31 155 ALA A CA 1
ATOM 1231 C C . ALA A 1 155 ? -16.854 -11.960 -2.371 1.00 98.31 155 ALA A C 1
ATOM 1233 O O . ALA A 1 155 ? -16.763 -12.950 -1.641 1.00 98.31 155 ALA A O 1
ATOM 1234 N N . VAL A 1 156 ? -15.968 -11.705 -3.342 1.00 97.75 156 VAL A N 1
ATOM 1235 C CA . VAL A 1 156 ? -14.763 -12.521 -3.567 1.00 97.75 156 VAL A CA 1
ATOM 1236 C C . VAL A 1 156 ? -13.830 -12.443 -2.359 1.00 97.75 156 VAL A C 1
ATOM 1238 O O . VAL A 1 156 ? -13.428 -13.488 -1.846 1.00 97.75 156 VAL A O 1
ATOM 1241 N N . THR A 1 157 ? -13.546 -11.243 -1.848 1.00 98.12 157 THR A N 1
ATOM 1242 C CA . THR A 1 157 ? -12.678 -11.062 -0.674 1.00 98.12 157 THR A CA 1
ATOM 1243 C C . THR A 1 157 ? -13.267 -11.723 0.574 1.00 98.12 157 THR A C 1
ATOM 1245 O O . THR A 1 157 ? -12.565 -12.451 1.272 1.00 98.12 157 THR A O 1
ATOM 1248 N N . ARG A 1 158 ? -14.573 -11.570 0.836 1.00 98.69 158 ARG A N 1
ATOM 1249 C CA . ARG A 1 158 ? -15.253 -12.245 1.961 1.00 98.69 158 ARG A CA 1
ATOM 1250 C C . ARG A 1 158 ? -15.165 -13.762 1.862 1.00 98.69 158 ARG A C 1
ATOM 1252 O O . ARG A 1 158 ? -14.898 -14.428 2.857 1.00 98.69 158 ARG A O 1
ATOM 1259 N N . ARG A 1 159 ? -15.367 -14.315 0.664 1.00 98.25 159 ARG A N 1
ATOM 1260 C CA . ARG A 1 159 ? -15.223 -15.754 0.432 1.00 98.25 159 ARG A CA 1
ATOM 1261 C C . ARG A 1 159 ? -13.799 -16.218 0.724 1.00 98.25 159 ARG A C 1
ATOM 1263 O O . ARG A 1 159 ? -13.632 -17.259 1.350 1.00 98.25 159 ARG A O 1
ATOM 1270 N N . LEU A 1 160 ? -12.796 -15.455 0.299 1.00 97.31 160 LEU A N 1
ATOM 1271 C CA . LEU A 1 160 ? -11.395 -15.763 0.564 1.00 97.31 160 LEU A CA 1
ATOM 1272 C C . LEU A 1 160 ? -11.091 -15.740 2.072 1.00 97.31 160 LEU A C 1
ATOM 1274 O O . LEU A 1 160 ? -10.490 -16.681 2.584 1.00 97.31 160 LEU A O 1
ATOM 1278 N N . LEU A 1 161 ? -11.577 -14.732 2.803 1.00 98.62 161 LEU A N 1
ATOM 1279 C CA . LEU A 1 161 ? -11.470 -14.684 4.266 1.00 98.62 161 LEU A CA 1
ATOM 1280 C C . LEU A 1 161 ? -12.130 -15.901 4.922 1.00 98.62 161 LEU A C 1
ATOM 1282 O O . LEU A 1 161 ? -11.518 -16.510 5.795 1.00 98.62 161 LEU A O 1
ATOM 1286 N N . ALA A 1 162 ? -13.318 -16.302 4.463 1.00 98.31 162 ALA A N 1
ATOM 1287 C CA . ALA A 1 162 ? -14.033 -17.463 4.990 1.00 98.31 162 ALA A CA 1
ATOM 1288 C C . ALA A 1 162 ? -13.350 -18.797 4.689 1.00 98.31 162 ALA A C 1
ATOM 1290 O O . ALA A 1 162 ? -13.246 -19.675 5.544 1.00 98.31 162 ALA A O 1
ATOM 1291 N N . GLU A 1 163 ? -12.811 -18.951 3.482 1.00 97.75 163 GLU A N 1
ATOM 1292 C CA . GLU A 1 163 ? -11.996 -20.109 3.132 1.00 97.75 163 GLU A CA 1
ATOM 1293 C C . GLU A 1 163 ? -10.759 -20.202 4.030 1.00 97.75 163 GLU A C 1
ATOM 1295 O O . GLU A 1 163 ? -10.355 -21.299 4.417 1.00 97.75 163 GLU A O 1
ATOM 1300 N N . HIS A 1 164 ? -10.184 -19.065 4.404 1.00 98.12 164 HIS A N 1
ATOM 1301 C CA . HIS A 1 164 ? -9.055 -19.018 5.313 1.00 98.12 164 HIS A CA 1
ATOM 1302 C C . HIS A 1 164 ? -9.463 -19.006 6.789 1.00 98.12 164 HIS A C 1
ATOM 1304 O O . HIS A 1 164 ? -8.579 -19.241 7.593 1.00 98.12 164 HIS A O 1
ATOM 1310 N N . GLY A 1 165 ? -10.743 -18.838 7.147 1.00 98.12 165 GLY A N 1
ATOM 1311 C CA . GLY A 1 165 ? -11.277 -18.804 8.516 1.00 98.12 165 GLY A CA 1
ATOM 1312 C C . GLY A 1 165 ? -10.913 -17.541 9.308 1.00 98.12 165 GLY A C 1
ATOM 1313 O O . GLY A 1 165 ? -10.619 -17.632 10.505 1.00 98.12 165 GLY A O 1
ATOM 1314 N N . LEU A 1 166 ? -10.809 -16.401 8.625 1.00 98.62 166 LEU A N 1
ATOM 1315 C CA . LEU A 1 166 ? -10.288 -15.125 9.128 1.00 98.62 166 LEU A CA 1
ATOM 1316 C C . LEU A 1 166 ? -11.372 -14.066 9.387 1.00 98.62 166 LEU A C 1
ATOM 1318 O O . LEU A 1 166 ? -11.047 -12.925 9.709 1.00 98.62 166 LEU A O 1
ATOM 1322 N N . GLU A 1 167 ? -12.652 -14.422 9.284 1.00 98.00 167 GLU A N 1
ATOM 1323 C CA . GLU A 1 167 ? -13.778 -13.484 9.424 1.00 98.00 167 GLU A CA 1
ATOM 1324 C C . GLU A 1 167 ? -13.836 -12.815 10.803 1.00 98.00 167 GLU A C 1
ATOM 1326 O O . GLU A 1 167 ? -14.387 -11.729 10.943 1.00 98.00 167 GLU A O 1
ATOM 1331 N N . GLN A 1 168 ? -13.244 -13.442 11.824 1.00 97.44 168 GLN A N 1
ATOM 1332 C CA . GLN A 1 168 ? -13.139 -12.865 13.167 1.00 97.44 168 GLN A CA 1
ATOM 1333 C C . GLN A 1 168 ? -12.174 -11.668 13.246 1.00 97.44 168 GLN A C 1
ATOM 1335 O O . GLN A 1 168 ? -12.295 -10.858 14.158 1.00 97.44 168 GLN A O 1
ATOM 1340 N N . TYR A 1 169 ? -11.220 -11.561 12.313 1.00 98.25 169 TYR A N 1
ATOM 1341 C CA . TYR A 1 169 ? -10.186 -10.521 12.315 1.00 98.25 169 TYR A CA 1
ATOM 1342 C C . TYR A 1 169 ? -10.422 -9.446 11.257 1.00 98.25 169 TYR A C 1
ATOM 1344 O O . TYR A 1 169 ? -9.951 -8.324 11.423 1.00 98.25 169 TYR A O 1
ATOM 1352 N N . ALA A 1 170 ? -11.131 -9.762 10.171 1.00 98.31 170 ALA A N 1
ATOM 1353 C CA . ALA A 1 170 ? -11.367 -8.825 9.081 1.00 98.31 170 ALA A CA 1
ATOM 1354 C C . ALA A 1 170 ? -12.816 -8.848 8.597 1.00 98.31 170 ALA A C 1
ATOM 1356 O O . ALA A 1 170 ? -13.369 -9.900 8.276 1.00 98.31 170 ALA A O 1
ATOM 1357 N N . THR A 1 171 ? -13.397 -7.657 8.479 1.00 98.25 171 THR A N 1
ATOM 1358 C CA . THR A 1 171 ? -14.730 -7.429 7.921 1.00 98.25 171 THR A CA 1
ATOM 1359 C C . THR A 1 171 ? -14.617 -6.591 6.655 1.00 98.25 171 THR A C 1
ATOM 1361 O O . THR A 1 171 ? -14.051 -5.502 6.672 1.00 98.25 171 THR A O 1
ATOM 1364 N N . VAL A 1 172 ? -15.185 -7.079 5.551 1.00 98.50 172 VAL A N 1
ATOM 1365 C CA . VAL A 1 172 ? -15.313 -6.307 4.305 1.00 98.50 172 VAL A CA 1
ATOM 1366 C C . VAL A 1 172 ? -16.705 -5.688 4.261 1.00 98.50 172 VAL A C 1
ATOM 1368 O O . VAL A 1 172 ? -17.701 -6.417 4.333 1.00 98.50 172 VAL A O 1
ATOM 1371 N N . ILE A 1 173 ? -16.787 -4.370 4.114 1.00 98.06 173 ILE A N 1
ATOM 1372 C CA . ILE A 1 173 ? -18.033 -3.599 4.053 1.00 98.06 173 ILE A CA 1
ATOM 1373 C C . ILE A 1 173 ? -18.249 -3.114 2.618 1.00 98.06 173 ILE A C 1
ATOM 1375 O O . ILE A 1 173 ? -17.341 -2.560 1.999 1.00 98.06 173 ILE A O 1
ATOM 1379 N N . ASP A 1 174 ? -19.464 -3.312 2.095 1.00 97.88 174 ASP A N 1
ATOM 1380 C CA . ASP A 1 174 ? -19.858 -2.736 0.808 1.00 97.88 174 ASP A CA 1
ATOM 1381 C C . ASP A 1 174 ? -20.046 -1.224 0.990 1.00 97.88 174 ASP A C 1
ATOM 1383 O O . ASP A 1 174 ? -21.001 -0.769 1.622 1.00 97.88 174 ASP A O 1
ATOM 1387 N N . ALA A 1 175 ? -19.135 -0.442 0.427 1.00 97.31 175 ALA A N 1
ATOM 1388 C CA . ALA A 1 175 ? -19.056 1.000 0.589 1.00 97.31 175 ALA A CA 1
ATOM 1389 C C . ALA A 1 175 ? -19.174 1.686 -0.789 1.00 97.31 175 ALA A C 1
ATOM 1391 O O . ALA A 1 175 ? -18.196 2.177 -1.348 1.00 97.31 175 ALA A O 1
ATOM 1392 N N . PRO A 1 176 ? -20.374 1.738 -1.395 1.00 96.56 176 PRO A N 1
ATOM 1393 C CA . PRO A 1 176 ? -20.540 2.273 -2.744 1.00 96.56 176 PRO A CA 1
ATOM 1394 C C . PRO A 1 176 ? -20.139 3.752 -2.833 1.00 96.56 176 PRO A C 1
ATOM 1396 O O . PRO A 1 176 ? -20.415 4.539 -1.921 1.00 96.56 176 PRO A O 1
ATOM 1399 N N . LEU A 1 177 ? -19.555 4.144 -3.973 1.00 96.50 177 LEU A N 1
ATOM 1400 C CA . LEU A 1 177 ? -19.098 5.518 -4.197 1.00 96.50 177 LEU A CA 1
ATOM 1401 C C . LEU A 1 177 ? -20.262 6.493 -4.414 1.00 96.50 177 LEU A C 1
ATOM 1403 O O . LEU A 1 177 ? -20.955 6.444 -5.443 1.00 96.50 177 LEU A O 1
ATOM 1407 N N . ARG A 1 178 ? -20.419 7.440 -3.488 1.00 95.44 178 ARG A N 1
ATOM 1408 C CA . ARG A 1 178 ? -21.422 8.514 -3.517 1.00 95.44 178 ARG A CA 1
ATOM 1409 C C . ARG A 1 178 ? -20.768 9.890 -3.673 1.00 95.44 178 ARG A C 1
ATOM 1411 O O . ARG A 1 178 ? -19.569 10.012 -3.429 1.00 95.44 178 ARG A O 1
ATOM 1418 N N . PRO A 1 179 ? -21.517 10.916 -4.120 1.00 95.12 179 PRO A N 1
ATOM 1419 C CA . PRO A 1 179 ? -21.026 12.289 -4.100 1.00 95.12 179 PRO A CA 1
ATOM 1420 C C . PRO A 1 179 ? -20.513 12.663 -2.707 1.00 95.12 179 PRO A C 1
ATOM 1422 O O . PRO A 1 179 ? -21.179 12.388 -1.710 1.00 95.12 179 PRO A O 1
ATOM 1425 N N . TRP A 1 180 ? -19.330 13.261 -2.664 1.00 93.19 180 TRP A N 1
ATOM 1426 C CA . TRP A 1 180 ? -18.626 13.640 -1.449 1.00 93.19 180 TRP A CA 1
ATOM 1427 C C . TRP A 1 180 ? -18.046 15.039 -1.629 1.00 93.19 180 TRP A C 1
ATOM 1429 O O . TRP A 1 180 ? -17.180 15.246 -2.476 1.00 93.19 180 TRP A O 1
ATOM 1439 N N . GLU A 1 181 ? -18.532 15.999 -0.852 1.00 93.12 181 GLU A N 1
ATOM 1440 C CA . GLU A 1 181 ? -18.117 17.398 -0.951 1.00 93.12 181 GLU A CA 1
ATOM 1441 C C . GLU A 1 181 ? -17.039 17.697 0.094 1.00 93.12 181 GLU A C 1
ATOM 1443 O O . GLU A 1 181 ? -17.210 17.413 1.279 1.00 93.12 181 GLU A O 1
ATOM 1448 N N . LEU A 1 182 ? -15.930 18.281 -0.351 1.00 90.56 182 LEU A N 1
ATOM 1449 C CA . LEU A 1 182 ? -14.903 18.875 0.502 1.00 90.56 182 LEU A CA 1
ATOM 1450 C C . LEU A 1 182 ? -14.772 20.359 0.151 1.00 90.56 182 LEU A C 1
ATOM 1452 O O . LEU A 1 182 ? -15.145 20.785 -0.941 1.00 90.56 182 LEU A O 1
ATOM 1456 N N . ASP A 1 183 ? -14.146 21.136 1.035 1.00 86.56 183 ASP A N 1
ATOM 1457 C CA . ASP A 1 183 ? -13.918 22.576 0.829 1.00 86.56 183 ASP A CA 1
ATOM 1458 C C . ASP A 1 183 ? -13.215 22.918 -0.498 1.00 86.56 183 ASP A C 1
ATOM 1460 O O . ASP A 1 183 ? -13.288 24.049 -0.975 1.00 86.56 183 ASP A O 1
ATOM 1464 N N . ASP A 1 184 ? -12.489 21.961 -1.082 1.00 85.88 184 ASP A N 1
ATOM 1465 C CA . ASP A 1 184 ? -11.727 22.139 -2.316 1.00 85.88 184 ASP A CA 1
ATOM 1466 C C . ASP A 1 184 ? -12.296 21.418 -3.546 1.00 85.88 184 ASP A C 1
ATOM 1468 O O . ASP A 1 184 ? -11.667 21.455 -4.607 1.00 85.88 184 ASP A O 1
ATOM 1472 N N . GLY A 1 185 ? -13.478 20.804 -3.438 1.00 88.88 185 GLY A N 1
ATOM 1473 C CA . GLY A 1 185 ? -14.191 20.249 -4.584 1.00 88.88 185 GLY A CA 1
ATOM 1474 C C . GLY A 1 185 ? -15.120 19.078 -4.272 1.00 88.88 185 GLY A C 1
ATOM 1475 O O . GLY A 1 185 ? -15.171 18.560 -3.158 1.00 88.88 185 GLY A O 1
ATOM 1476 N N . ALA A 1 186 ? -15.815 18.642 -5.322 1.00 91.88 186 ALA A N 1
ATOM 1477 C CA . ALA A 1 186 ? -16.695 17.483 -5.314 1.00 91.88 186 ALA A CA 1
ATOM 1478 C C . ALA A 1 186 ? -15.949 16.220 -5.767 1.00 91.88 186 ALA A C 1
ATOM 1480 O O . ALA A 1 186 ? -15.244 16.221 -6.781 1.00 91.88 186 ALA A O 1
ATOM 1481 N N . TYR A 1 187 ? -16.167 15.122 -5.054 1.00 93.50 187 TYR A N 1
ATOM 1482 C CA . TYR A 1 187 ? -15.580 13.810 -5.302 1.00 93.50 187 TYR A CA 1
ATOM 1483 C C . TYR A 1 187 ? -16.674 12.744 -5.372 1.00 93.50 187 TYR A C 1
ATOM 1485 O O . TYR A 1 187 ? -17.829 12.971 -5.012 1.00 93.50 187 TYR A O 1
ATOM 1493 N N . ARG A 1 188 ? -16.313 11.547 -5.837 1.00 93.56 188 ARG A N 1
ATOM 1494 C CA . ARG A 1 188 ? -17.119 10.340 -5.640 1.00 93.56 188 ARG A CA 1
ATOM 1495 C C . ARG A 1 188 ? -16.335 9.401 -4.745 1.00 93.56 188 ARG A C 1
ATOM 1497 O O . ARG A 1 188 ? -15.293 8.907 -5.164 1.00 93.56 188 ARG A O 1
ATOM 1504 N N . TRP A 1 189 ? -16.819 9.202 -3.527 1.00 96.06 189 TRP A N 1
ATOM 1505 C CA . TRP A 1 189 ? -16.062 8.556 -2.463 1.00 96.06 189 TRP A CA 1
ATOM 1506 C C . TRP A 1 189 ? -16.895 7.542 -1.686 1.00 96.06 189 TRP A C 1
ATOM 1508 O O . TRP A 1 189 ? -18.122 7.520 -1.808 1.00 96.06 189 TRP A O 1
ATOM 1518 N N . TYR A 1 190 ? -16.216 6.692 -0.918 1.00 96.56 190 TYR A N 1
ATOM 1519 C CA . TYR A 1 190 ? -16.822 5.657 -0.091 1.00 96.56 190 TYR A CA 1
ATOM 1520 C C . TYR A 1 190 ? -17.939 6.211 0.795 1.00 96.56 190 TYR A C 1
ATOM 1522 O O . TYR A 1 190 ? -17.811 7.266 1.416 1.00 96.56 190 TYR A O 1
ATOM 1530 N N . THR A 1 191 ? -19.030 5.453 0.885 1.00 95.12 191 THR A N 1
ATOM 1531 C CA . THR A 1 191 ? -20.001 5.643 1.963 1.00 95.12 191 THR A CA 1
ATOM 1532 C C . THR A 1 191 ? -19.361 5.127 3.250 1.00 95.12 191 THR A C 1
ATOM 1534 O O . THR A 1 191 ? -19.091 3.932 3.343 1.00 95.12 191 THR A O 1
ATOM 1537 N N . LEU A 1 192 ? -19.079 6.015 4.208 1.00 93.56 192 LEU A N 1
ATOM 1538 C CA . LEU A 1 192 ? -18.433 5.626 5.460 1.00 93.56 192 LEU A CA 1
ATOM 1539 C C . LEU A 1 192 ? -19.419 4.910 6.401 1.00 93.56 192 LEU A C 1
ATOM 1541 O O . LEU A 1 192 ? -20.498 5.451 6.652 1.00 93.56 192 LEU A O 1
ATOM 1545 N N . PRO A 1 193 ? -19.047 3.738 6.939 1.00 92.25 193 PRO A N 1
ATOM 1546 C CA . PRO A 1 193 ? -19.821 3.017 7.945 1.00 92.25 193 PRO A CA 1
ATOM 1547 C C . PRO A 1 193 ? -19.440 3.535 9.343 1.00 92.25 193 PRO A C 1
ATOM 1549 O O . PRO A 1 193 ? -18.602 2.956 10.031 1.00 92.25 193 PRO A O 1
ATOM 1552 N N . VAL A 1 194 ? -19.950 4.717 9.707 1.00 91.19 194 VAL A N 1
ATOM 1553 C CA . VAL A 1 194 ? -19.510 5.466 10.904 1.00 91.19 194 VAL A CA 1
ATOM 1554 C C . VAL A 1 194 ? -19.720 4.658 12.185 1.00 91.19 194 VAL A C 1
ATOM 1556 O O . VAL A 1 194 ? -18.883 4.702 13.083 1.00 91.19 194 VAL A O 1
ATOM 1559 N N . GLU A 1 195 ? -20.811 3.901 12.260 1.00 90.25 195 GLU A N 1
ATOM 1560 C CA . GLU A 1 195 ? -21.162 3.069 13.408 1.00 90.25 195 GLU A CA 1
ATOM 1561 C C . GLU A 1 195 ? -20.231 1.857 13.579 1.00 90.25 195 GLU A C 1
ATOM 1563 O O . GLU A 1 195 ? -20.089 1.338 14.687 1.00 90.25 195 GLU A O 1
ATOM 1568 N N . GLU A 1 196 ? -19.587 1.410 12.503 1.00 90.44 196 GLU A N 1
ATOM 1569 C CA . GLU A 1 196 ? -18.691 0.260 12.492 1.00 90.44 196 GLU A CA 1
ATOM 1570 C C . GLU A 1 196 ? -17.228 0.637 12.736 1.00 90.44 196 GLU A C 1
ATOM 1572 O O . GLU A 1 196 ? -16.449 -0.229 13.128 1.00 90.44 196 GLU A O 1
ATOM 1577 N N . ILE A 1 197 ? -16.825 1.895 12.536 1.00 90.31 197 ILE A N 1
ATOM 1578 C CA . ILE A 1 197 ? -15.438 2.333 12.749 1.00 90.31 197 ILE A CA 1
ATOM 1579 C C . ILE A 1 197 ? -15.107 2.332 14.254 1.00 90.31 197 ILE A C 1
ATOM 1581 O O . ILE A 1 197 ? -15.711 3.059 15.037 1.00 90.31 197 ILE A O 1
ATOM 1585 N N . GLU A 1 198 ? -14.081 1.570 14.665 1.00 86.31 198 GLU A N 1
ATOM 1586 C CA . GLU A 1 198 ? -13.520 1.694 16.028 1.00 86.31 198 GLU A CA 1
ATOM 1587 C C . GLU A 1 198 ? -12.335 2.635 15.982 1.00 86.31 198 GLU A C 1
ATOM 1589 O O . GLU A 1 198 ? -11.246 2.274 15.528 1.00 86.31 198 GLU A O 1
ATOM 1594 N N . ALA A 1 199 ? -12.570 3.841 16.480 1.00 89.06 199 ALA A N 1
ATOM 1595 C CA . ALA A 1 199 ? -11.510 4.769 16.802 1.00 89.06 199 ALA A CA 1
ATOM 1596 C C . ALA A 1 199 ? -10.899 4.434 18.182 1.00 89.06 199 ALA A C 1
ATOM 1598 O O . ALA A 1 199 ? -11.616 3.990 19.084 1.00 89.06 199 ALA A O 1
ATOM 1599 N N . PRO A 1 200 ? -9.602 4.711 18.389 1.00 95.06 200 PRO A N 1
ATOM 1600 C CA . PRO A 1 200 ? -8.671 5.250 17.401 1.00 95.06 200 PRO A CA 1
ATOM 1601 C C . PRO A 1 200 ? -8.186 4.176 16.408 1.00 95.06 200 PRO A C 1
ATOM 1603 O O . PRO A 1 200 ? -8.002 3.021 16.773 1.00 95.06 200 PRO A O 1
ATOM 1606 N N . VAL A 1 201 ? -7.969 4.571 15.154 1.00 97.06 201 VAL A N 1
ATOM 1607 C CA . VAL A 1 201 ? -7.437 3.728 14.072 1.00 97.06 201 VAL A CA 1
ATOM 1608 C C . VAL A 1 201 ? -5.917 3.868 14.034 1.00 97.06 201 VAL A C 1
ATOM 1610 O O . VAL A 1 201 ? -5.397 4.971 13.852 1.00 97.06 201 VAL A O 1
ATOM 1613 N N . ASP A 1 202 ? -5.203 2.758 14.196 1.00 96.88 202 ASP A N 1
ATOM 1614 C CA . ASP A 1 202 ? -3.738 2.716 14.247 1.00 96.88 202 ASP A CA 1
ATOM 1615 C C . ASP A 1 202 ? -3.094 2.681 12.860 1.00 96.88 202 ASP A C 1
ATOM 1617 O O . ASP A 1 202 ? -1.986 3.192 12.672 1.00 96.88 202 ASP A O 1
ATOM 1621 N N . LEU A 1 203 ? -3.771 2.053 11.896 1.00 97.94 203 LEU A N 1
ATOM 1622 C CA . LEU A 1 203 ? -3.289 1.889 10.531 1.00 97.94 203 LEU A CA 1
ATOM 1623 C C . LEU A 1 203 ? -4.398 2.205 9.527 1.00 97.94 203 LEU A C 1
ATOM 1625 O O . LEU A 1 203 ? -5.458 1.580 9.542 1.00 97.94 203 LEU A O 1
ATOM 1629 N N . LEU A 1 204 ? -4.115 3.137 8.619 1.00 98.50 204 LEU A N 1
ATOM 1630 C CA . LEU A 1 204 ? -4.929 3.406 7.438 1.00 98.50 204 LEU A CA 1
ATOM 1631 C C . LEU A 1 204 ? -4.166 2.975 6.183 1.00 98.50 204 LEU A C 1
ATOM 1633 O O . LEU A 1 204 ? -3.152 3.582 5.844 1.00 98.50 204 LEU A O 1
ATOM 1637 N N . LEU A 1 205 ? -4.666 1.965 5.474 1.00 98.56 205 LEU A N 1
ATOM 1638 C CA . LEU A 1 205 ? -4.162 1.557 4.164 1.00 98.56 205 LEU A CA 1
ATOM 1639 C C . LEU A 1 205 ? -5.043 2.150 3.056 1.00 98.56 205 LEU A C 1
ATOM 1641 O O . LEU A 1 205 ? -6.242 1.888 2.999 1.00 98.56 205 LEU A O 1
ATOM 1645 N N . VAL A 1 206 ? -4.452 2.953 2.174 1.00 98.12 206 VAL A N 1
ATOM 1646 C CA . VAL A 1 206 ? -5.131 3.625 1.060 1.00 98.12 206 VAL A CA 1
ATOM 1647 C C . VAL A 1 206 ? -4.735 2.965 -0.265 1.00 98.12 206 VAL A C 1
ATOM 1649 O O . VAL A 1 206 ? -3.828 3.441 -0.947 1.00 98.12 206 VAL A O 1
ATOM 1652 N N . ASP A 1 207 ? -5.432 1.887 -0.632 1.00 95.00 207 ASP A N 1
ATOM 1653 C CA . ASP A 1 207 ? -5.268 1.165 -1.913 1.00 95.00 207 ASP A CA 1
ATOM 1654 C C . ASP A 1 207 ? -6.526 1.264 -2.817 1.00 95.00 207 ASP A C 1
ATOM 1656 O O . ASP A 1 207 ? -6.575 0.872 -3.983 1.00 95.00 207 ASP A O 1
ATOM 1660 N N . GLY A 1 208 ? -7.575 1.907 -2.323 1.00 92.75 208 GLY A N 1
ATOM 1661 C CA . GLY A 1 208 ? -8.866 2.017 -2.983 1.00 92.75 208 GLY A CA 1
ATOM 1662 C C . GLY A 1 208 ? -9.442 3.425 -2.887 1.00 92.75 208 GLY A C 1
ATOM 1663 O O . GLY A 1 208 ? -9.025 4.224 -2.040 1.00 92.75 208 GLY A O 1
ATOM 1664 N N . PRO A 1 209 ? -10.403 3.763 -3.761 1.00 90.88 209 PRO A N 1
ATOM 1665 C CA . PRO A 1 209 ? -10.864 3.018 -4.927 1.00 90.88 209 PRO A CA 1
ATOM 1666 C C . PRO A 1 209 ? -9.791 3.007 -6.017 1.00 90.88 209 PRO A C 1
ATOM 1668 O O . PRO A 1 209 ? -8.786 3.724 -5.937 1.00 90.88 209 PRO A O 1
ATOM 1671 N N . ALA A 1 210 ? -10.015 2.224 -7.072 1.00 86.81 210 ALA A N 1
ATOM 1672 C CA . ALA A 1 210 ? -9.088 2.146 -8.194 1.00 86.81 210 ALA A CA 1
ATOM 1673 C C . ALA A 1 210 ? -8.791 3.543 -8.780 1.00 86.81 210 ALA A C 1
ATOM 1675 O O . ALA A 1 210 ? -9.680 4.219 -9.307 1.00 86.81 210 ALA A O 1
ATOM 1676 N N . GLY A 1 211 ? -7.519 3.964 -8.745 1.00 76.00 211 GLY A N 1
ATOM 1677 C CA . GLY A 1 211 ? -7.093 5.311 -9.161 1.00 76.00 211 GLY A CA 1
ATOM 1678 C C . GLY A 1 211 ? -7.410 5.671 -10.623 1.00 76.00 211 GLY A C 1
ATOM 1679 O O . GLY A 1 211 ? -7.452 6.845 -10.985 1.00 76.00 211 GLY A O 1
ATOM 1680 N N . GLY A 1 212 ? -7.681 4.674 -11.473 1.00 78.56 212 GLY A N 1
ATOM 1681 C CA . GLY A 1 212 ? -8.113 4.871 -12.861 1.00 78.56 212 GLY A CA 1
ATOM 1682 C C . GLY A 1 212 ? -9.544 5.404 -13.028 1.00 78.56 212 GLY A C 1
ATOM 1683 O O . GLY A 1 212 ? -9.901 5.811 -14.131 1.00 78.56 212 GLY A O 1
ATOM 1684 N N . LEU A 1 213 ? -10.362 5.417 -11.968 1.00 77.94 213 LEU A N 1
ATOM 1685 C CA . LEU A 1 213 ? -11.764 5.849 -12.029 1.00 77.94 213 LEU A CA 1
ATOM 1686 C C . LEU A 1 213 ? -11.920 7.371 -12.159 1.00 77.94 213 LEU A C 1
ATOM 1688 O O . LEU A 1 213 ? -12.797 7.841 -12.883 1.00 77.94 213 LEU A O 1
ATOM 1692 N N . ALA A 1 214 ? -11.086 8.145 -11.462 1.00 83.88 214 ALA A N 1
ATOM 1693 C CA . ALA A 1 214 ? -11.047 9.601 -11.555 1.00 83.88 214 ALA A CA 1
ATOM 1694 C C . ALA A 1 214 ? -9.717 10.144 -11.017 1.00 83.88 214 ALA A C 1
ATOM 1696 O O . ALA A 1 214 ? -9.113 9.575 -10.106 1.00 83.88 214 ALA A O 1
ATOM 1697 N N . ALA A 1 215 ? -9.276 11.288 -11.545 1.00 84.38 215 ALA A N 1
ATOM 1698 C CA . ALA A 1 215 ? -8.113 11.980 -11.002 1.00 84.38 215 ALA A CA 1
ATOM 1699 C C . ALA A 1 215 ? -8.351 12.341 -9.529 1.00 84.38 215 ALA A C 1
ATOM 1701 O O . ALA A 1 215 ? -9.405 12.871 -9.184 1.00 84.38 215 ALA A O 1
ATOM 1702 N N . SER A 1 216 ? -7.359 12.072 -8.676 1.00 88.69 216 SER A N 1
ATOM 1703 C CA . SER A 1 216 ? -7.446 12.328 -7.234 1.00 88.69 216 SER A CA 1
ATOM 1704 C C . SER A 1 216 ? -8.635 11.648 -6.554 1.00 88.69 216 SER A C 1
ATOM 1706 O O . SER A 1 216 ? -9.090 12.138 -5.524 1.00 88.69 216 SER A O 1
ATOM 1708 N N . ILE A 1 217 ? -9.123 10.516 -7.088 1.00 93.31 217 ILE A N 1
ATOM 1709 C CA . ILE A 1 217 ? -10.225 9.797 -6.448 1.00 93.31 217 ILE A CA 1
ATOM 1710 C C . ILE A 1 217 ? -9.867 9.465 -5.009 1.00 93.31 217 ILE A C 1
ATOM 1712 O O . ILE A 1 217 ? -10.685 9.765 -4.163 1.00 93.31 217 ILE A O 1
ATOM 1716 N N . ARG A 1 218 ? -8.632 9.009 -4.729 1.00 95.88 218 ARG A N 1
ATOM 1717 C CA . ARG A 1 218 ? -8.133 8.657 -3.388 1.00 95.88 218 ARG A CA 1
ATOM 1718 C C . ARG A 1 218 ? -7.933 9.838 -2.430 1.00 95.88 218 ARG A C 1
ATOM 1720 O O . ARG A 1 218 ? -7.721 9.624 -1.243 1.00 95.88 218 ARG A O 1
ATOM 1727 N N . TYR A 1 219 ? -8.031 11.084 -2.903 1.00 96.19 219 TYR A N 1
ATOM 1728 C CA . TYR A 1 219 ? -7.788 12.277 -2.085 1.00 96.19 219 TYR A CA 1
ATOM 1729 C C . TYR A 1 219 ? -8.649 12.376 -0.813 1.00 96.19 219 TYR A C 1
ATOM 1731 O O . TYR A 1 219 ? -8.092 12.756 0.219 1.00 96.19 219 TYR A O 1
ATOM 1739 N N . PRO A 1 220 ? -9.955 12.040 -0.813 1.00 96.75 220 PRO A N 1
ATOM 1740 C CA . PRO A 1 220 ? -10.775 12.166 0.384 1.00 96.75 220 PRO A CA 1
ATOM 1741 C C . PRO A 1 220 ? -10.387 11.214 1.525 1.00 96.75 220 PRO A C 1
ATOM 1743 O O . PRO A 1 220 ? -10.839 11.443 2.640 1.00 96.75 220 PRO A O 1
ATOM 1746 N N . ALA A 1 221 ? -9.534 10.205 1.294 1.00 96.94 221 ALA A N 1
ATOM 1747 C CA . ALA A 1 221 ? -9.124 9.227 2.306 1.00 96.94 221 ALA A CA 1
ATOM 1748 C C . ALA A 1 221 ? -8.673 9.872 3.621 1.00 96.94 221 ALA A C 1
ATOM 1750 O O . ALA A 1 221 ? -9.253 9.601 4.670 1.00 96.94 221 ALA A O 1
ATOM 1751 N N . LEU A 1 222 ? -7.676 10.763 3.565 1.00 96.62 222 LEU A N 1
ATOM 1752 C CA . LEU A 1 222 ? -7.194 11.432 4.768 1.00 96.62 222 LEU A CA 1
ATOM 1753 C C . LEU A 1 222 ? -8.228 12.393 5.375 1.00 96.62 222 LEU A C 1
ATOM 1755 O O . LEU A 1 222 ? -8.540 12.209 6.545 1.00 96.62 222 LEU A O 1
ATOM 1759 N N . PRO A 1 223 ? -8.782 13.399 4.665 1.00 95.44 223 PRO A N 1
ATOM 1760 C CA . PRO A 1 223 ? -9.702 14.348 5.294 1.00 95.44 223 PRO A CA 1
ATOM 1761 C C . PRO A 1 223 ? -10.976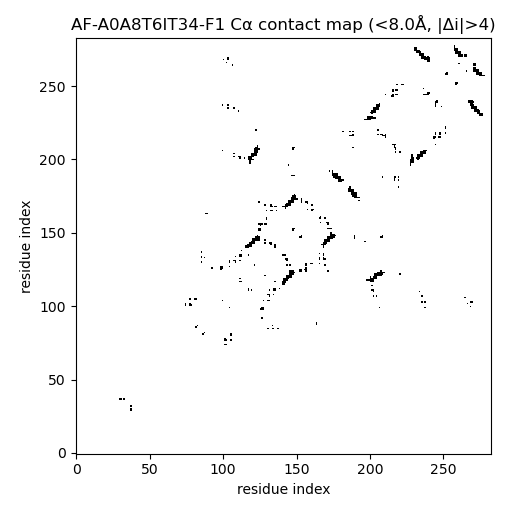 13.689 5.841 1.00 95.44 223 PRO A C 1
ATOM 1763 O O . PRO A 1 223 ? -11.524 14.200 6.809 1.00 95.44 223 PRO A O 1
ATOM 1766 N N . ALA A 1 224 ? -11.431 12.568 5.268 1.00 95.56 224 ALA A N 1
ATOM 1767 C CA . ALA A 1 224 ? -12.611 11.852 5.747 1.00 95.56 224 ALA A CA 1
ATOM 1768 C C . ALA A 1 224 ? -12.336 10.960 6.970 1.00 95.56 224 ALA A C 1
ATOM 1770 O O . ALA A 1 224 ? -13.253 10.706 7.742 1.00 95.56 224 ALA A O 1
ATOM 1771 N N . LEU A 1 225 ? -11.101 10.472 7.145 1.00 96.19 225 LEU A N 1
ATOM 1772 C CA . LEU A 1 225 ? -10.754 9.543 8.229 1.00 96.19 225 LEU A CA 1
ATOM 1773 C C . LEU A 1 225 ? -9.870 10.154 9.321 1.00 96.19 225 LEU A C 1
ATOM 1775 O O . LEU A 1 225 ? -9.684 9.522 10.356 1.00 96.19 225 LEU A O 1
ATOM 1779 N N . LEU A 1 226 ? -9.358 11.376 9.133 1.00 95.38 226 LEU A N 1
ATOM 1780 C CA . LEU A 1 226 ? -8.396 12.023 10.034 1.00 95.38 226 LEU A CA 1
ATOM 1781 C C . LEU A 1 226 ? -8.861 12.062 11.496 1.00 95.38 226 LEU A C 1
ATOM 1783 O O . LEU A 1 226 ? -8.035 11.905 12.390 1.00 95.38 226 LEU A O 1
ATOM 1787 N N . GLU A 1 227 ? -10.157 12.261 11.743 1.00 94.44 227 GLU A N 1
ATOM 1788 C CA . GLU A 1 227 ? -10.722 12.323 13.099 1.00 94.44 227 GLU A CA 1
ATOM 1789 C C . GLU A 1 227 ? -10.769 10.965 13.816 1.00 94.44 227 GLU A C 1
ATOM 1791 O O . GLU A 1 227 ? -10.790 10.921 15.044 1.00 94.44 227 GLU A O 1
ATOM 1796 N N . TYR A 1 228 ? -10.743 9.863 13.062 1.00 96.44 228 TYR A N 1
ATOM 1797 C CA . TYR A 1 228 ? -10.735 8.505 13.603 1.00 96.44 228 TYR A CA 1
ATOM 1798 C C . TYR A 1 228 ? -9.313 7.999 13.860 1.00 96.44 228 TYR A C 1
ATOM 1800 O O . TYR A 1 228 ? -9.148 7.004 14.560 1.00 96.44 228 TYR A O 1
ATOM 1808 N N . LEU A 1 229 ? -8.284 8.650 13.305 1.00 96.62 229 LEU A N 1
ATOM 1809 C CA . LEU A 1 229 ? -6.895 8.201 13.417 1.00 96.62 229 LEU A CA 1
ATOM 1810 C C . LEU A 1 229 ? -6.328 8.417 14.827 1.00 96.62 229 LEU A C 1
ATOM 1812 O O . LEU A 1 229 ? -6.521 9.459 15.455 1.00 96.62 229 LEU A O 1
ATOM 1816 N N . ALA A 1 230 ? -5.557 7.439 15.303 1.00 95.12 230 ALA A N 1
ATOM 1817 C CA . ALA A 1 230 ? -4.721 7.576 16.490 1.00 95.12 230 ALA A CA 1
ATOM 1818 C C . ALA A 1 230 ? -3.699 8.717 16.327 1.00 95.12 230 ALA A C 1
ATOM 1820 O O . ALA A 1 230 ? -3.260 9.035 15.222 1.00 95.12 230 ALA A O 1
ATOM 1821 N N . GLN A 1 231 ? -3.241 9.298 17.441 1.00 91.69 231 GLN A N 1
ATOM 1822 C CA . GLN A 1 231 ? -2.231 10.371 17.414 1.00 91.69 231 GLN A CA 1
ATOM 1823 C C . GLN A 1 231 ? -0.901 9.945 16.787 1.00 91.69 231 GLN A C 1
ATOM 1825 O O . GLN A 1 231 ? -0.139 10.790 16.333 1.00 91.69 231 GLN A O 1
ATOM 1830 N N . ASP A 1 232 ? -0.607 8.652 16.795 1.00 91.94 232 ASP A N 1
ATOM 1831 C CA . ASP A 1 232 ? 0.577 8.052 16.201 1.00 91.94 232 ASP A CA 1
ATOM 1832 C C . ASP A 1 232 ? 0.210 7.008 15.135 1.00 91.94 232 ASP A C 1
ATOM 1834 O O . ASP A 1 232 ? 0.970 6.065 14.885 1.00 91.94 232 ASP A O 1
ATOM 1838 N N . ALA A 1 233 ? -0.949 7.199 14.495 1.00 95.56 233 ALA A N 1
ATOM 1839 C CA . ALA A 1 233 ? -1.394 6.384 13.379 1.00 95.56 233 ALA A CA 1
ATOM 1840 C C . ALA A 1 233 ? -0.372 6.393 12.236 1.00 95.56 233 ALA A C 1
ATOM 1842 O O . ALA A 1 233 ? 0.275 7.408 11.943 1.00 95.56 233 ALA A O 1
ATOM 1843 N N . ILE A 1 234 ? -0.270 5.246 11.572 1.00 97.00 234 ILE A N 1
ATOM 1844 C CA . ILE A 1 234 ? 0.478 5.074 10.332 1.00 97.00 234 ILE A CA 1
ATOM 1845 C C . ILE A 1 234 ? -0.524 5.104 9.182 1.00 97.00 234 ILE A C 1
ATOM 1847 O O . ILE A 1 234 ? -1.544 4.419 9.212 1.00 97.00 234 ILE A O 1
ATOM 1851 N N . ILE A 1 235 ? -0.234 5.891 8.154 1.00 98.44 235 ILE A N 1
ATOM 1852 C CA . ILE A 1 235 ? -1.019 5.920 6.921 1.00 98.44 235 ILE A CA 1
ATOM 1853 C C . ILE A 1 235 ? -0.118 5.414 5.796 1.00 98.44 235 ILE A C 1
ATOM 1855 O O . ILE A 1 235 ? 0.935 5.995 5.531 1.00 98.44 235 ILE A O 1
ATOM 1859 N N . LEU A 1 236 ? -0.527 4.332 5.142 1.00 98.31 236 LEU A N 1
ATOM 1860 C CA . LEU A 1 236 ? 0.145 3.751 3.986 1.00 98.31 236 LEU A CA 1
ATOM 1861 C C . LEU A 1 236 ? -0.648 4.104 2.732 1.00 98.31 236 LEU A C 1
ATOM 1863 O O . LEU A 1 236 ? -1.781 3.662 2.573 1.00 98.31 236 LEU A O 1
ATOM 1867 N N . ALA A 1 237 ? -0.067 4.910 1.850 1.00 97.88 237 ALA A N 1
ATOM 1868 C CA . ALA A 1 237 ? -0.681 5.278 0.580 1.00 97.88 237 ALA A CA 1
ATOM 1869 C C . ALA A 1 237 ? -0.045 4.485 -0.561 1.00 97.88 237 ALA A C 1
ATOM 1871 O O . ALA A 1 237 ? 1.143 4.676 -0.827 1.00 97.88 237 ALA A O 1
ATOM 1872 N N . ASP A 1 238 ? -0.822 3.623 -1.220 1.00 96.25 238 ASP A N 1
ATOM 1873 C CA . ASP A 1 238 ? -0.345 2.817 -2.349 1.00 96.25 238 ASP A CA 1
ATOM 1874 C C . ASP A 1 238 ? -0.330 3.620 -3.665 1.00 96.25 238 ASP A C 1
ATOM 1876 O O . ASP A 1 238 ? -0.974 4.668 -3.794 1.00 96.25 238 ASP A O 1
ATOM 1880 N N . ASP A 1 239 ? 0.381 3.102 -4.665 1.00 94.31 239 ASP A N 1
ATOM 1881 C CA . ASP A 1 239 ? 0.516 3.635 -6.023 1.00 94.31 239 ASP A CA 1
ATOM 1882 C C . ASP A 1 239 ? 1.088 5.064 -6.107 1.00 94.31 239 ASP A C 1
ATOM 1884 O O . ASP A 1 239 ? 0.802 5.822 -7.045 1.00 94.31 239 ASP A O 1
ATOM 1888 N N . THR A 1 240 ? 1.925 5.480 -5.154 1.00 94.00 240 THR A N 1
ATOM 1889 C CA . THR A 1 240 ? 2.537 6.823 -5.159 1.00 94.00 240 THR A CA 1
ATOM 1890 C C . THR A 1 240 ? 3.660 6.972 -6.196 1.00 94.00 240 THR A C 1
ATOM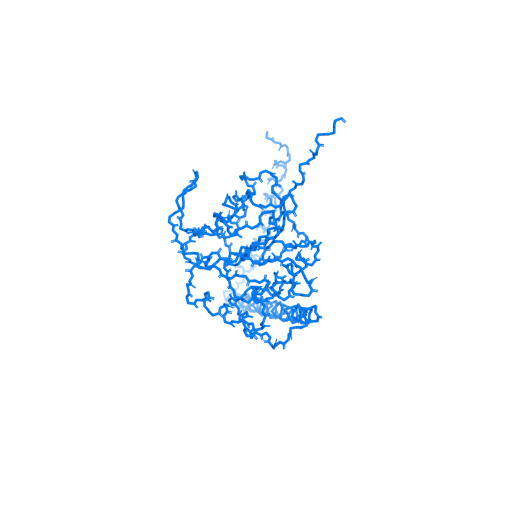 1892 O O . THR A 1 240 ? 4.207 8.060 -6.409 1.00 94.00 240 THR A O 1
ATOM 1895 N N . ASP A 1 241 ? 3.931 5.940 -6.992 1.00 91.38 241 ASP A N 1
ATOM 1896 C CA . ASP A 1 241 ? 4.657 6.048 -8.259 1.00 91.38 241 ASP A CA 1
ATOM 1897 C C . ASP A 1 241 ? 3.801 6.694 -9.377 1.00 91.38 241 ASP A C 1
ATOM 1899 O O . ASP A 1 241 ? 4.337 7.227 -10.365 1.00 91.38 241 ASP A O 1
ATOM 1903 N N . ARG A 1 242 ? 2.477 6.789 -9.192 1.00 92.81 242 ARG A N 1
ATOM 1904 C CA . ARG A 1 242 ? 1.553 7.489 -10.093 1.00 92.81 242 ARG A CA 1
ATOM 1905 C C . ARG A 1 242 ? 1.466 8.977 -9.764 1.00 92.81 242 ARG A C 1
ATOM 1907 O O . ARG A 1 242 ? 1.461 9.420 -8.617 1.00 92.81 242 ARG A O 1
ATOM 1914 N N . ARG A 1 243 ? 1.357 9.804 -10.811 1.00 93.12 243 ARG A N 1
ATOM 1915 C CA . ARG A 1 243 ? 1.347 11.275 -10.681 1.00 93.12 243 ARG A CA 1
ATOM 1916 C C . ARG A 1 243 ? 0.210 11.790 -9.794 1.00 93.12 243 ARG A C 1
ATOM 1918 O O . ARG A 1 243 ? 0.447 12.704 -9.012 1.00 93.12 243 ARG A O 1
ATOM 1925 N N . HIS A 1 244 ? -0.999 11.253 -9.952 1.00 91.44 244 HIS A N 1
ATOM 1926 C CA . HIS A 1 244 ? -2.172 11.717 -9.208 1.00 91.44 244 HIS A CA 1
ATOM 1927 C C . HIS A 1 244 ? -2.101 11.339 -7.726 1.00 91.44 244 HIS A C 1
ATOM 1929 O O . HIS A 1 244 ? -2.433 12.168 -6.885 1.00 91.44 244 HIS A O 1
ATOM 1935 N N . GLU A 1 245 ? -1.563 10.165 -7.398 1.00 94.06 245 GLU A N 1
ATOM 1936 C CA . GLU A 1 245 ? -1.407 9.743 -6.004 1.00 94.06 245 GLU A CA 1
ATOM 1937 C C . GLU A 1 245 ? -0.345 10.566 -5.270 1.00 94.06 245 GLU A C 1
ATOM 1939 O O . GLU A 1 245 ? -0.600 11.058 -4.172 1.00 94.06 245 GLU A O 1
ATOM 1944 N N . ARG A 1 246 ? 0.784 10.897 -5.919 1.00 94.94 246 ARG A N 1
ATOM 1945 C CA . ARG A 1 246 ? 1.729 11.879 -5.344 1.00 94.94 246 ARG A CA 1
ATOM 1946 C C . ARG A 1 246 ? 1.095 13.234 -5.083 1.00 94.94 246 ARG A C 1
ATOM 1948 O O . ARG A 1 246 ? 1.428 13.895 -4.105 1.00 94.94 246 ARG A O 1
ATOM 1955 N N . GLN A 1 247 ? 0.215 13.682 -5.976 1.00 95.06 247 GLN A N 1
ATOM 1956 C CA . GLN A 1 247 ? -0.488 14.949 -5.788 1.00 95.06 247 GLN A CA 1
ATOM 1957 C C . GLN A 1 247 ? -1.430 14.884 -4.584 1.00 95.06 247 GLN A C 1
ATOM 1959 O O . GLN A 1 247 ? -1.516 15.871 -3.858 1.00 95.06 247 GLN A O 1
ATOM 1964 N N . ASN A 1 248 ? -2.077 13.742 -4.334 1.00 95.25 248 ASN A N 1
ATOM 1965 C CA . ASN A 1 248 ? -2.897 13.539 -3.140 1.00 95.25 248 ASN A CA 1
ATOM 1966 C C . ASN A 1 248 ? -2.046 13.667 -1.869 1.00 95.25 248 ASN A C 1
ATOM 1968 O O . ASN A 1 248 ? -2.383 14.477 -1.009 1.00 95.25 248 ASN A O 1
ATOM 1972 N N . VAL A 1 249 ? -0.890 12.992 -1.814 1.00 96.88 249 VAL A N 1
ATOM 1973 C CA . VAL A 1 249 ? 0.060 13.088 -0.687 1.00 96.88 249 VAL A CA 1
ATOM 1974 C C . VAL A 1 249 ? 0.516 14.530 -0.445 1.00 96.88 249 VAL A C 1
ATOM 1976 O O . VAL A 1 249 ? 0.453 15.022 0.680 1.00 96.88 249 VAL A O 1
ATOM 1979 N N . VAL A 1 250 ? 0.917 15.256 -1.495 1.00 96.50 250 VAL A N 1
ATOM 1980 C CA . VAL A 1 250 ? 1.319 16.670 -1.369 1.00 96.50 250 VAL A CA 1
ATOM 1981 C C . VAL A 1 250 ? 0.181 17.524 -0.807 1.00 96.50 250 VAL A C 1
ATOM 1983 O O . VAL A 1 250 ? 0.411 18.367 0.059 1.00 96.50 250 VAL A O 1
ATOM 1986 N N . ARG A 1 251 ? -1.052 17.308 -1.272 1.00 95.88 251 ARG A N 1
ATOM 1987 C CA . ARG A 1 251 ? -2.223 18.055 -0.793 1.00 95.88 251 ARG A CA 1
ATOM 1988 C C . ARG A 1 251 ? -2.567 17.722 0.657 1.00 95.88 251 ARG A C 1
ATOM 1990 O O . ARG A 1 251 ? -2.967 18.620 1.394 1.00 95.88 251 ARG A O 1
ATOM 1997 N N . TRP A 1 252 ? -2.406 16.469 1.072 1.00 97.00 252 TRP A N 1
ATOM 1998 C CA . TRP A 1 252 ? -2.562 16.057 2.466 1.00 97.00 252 TRP A CA 1
ATOM 1999 C C . TRP A 1 252 ? -1.570 16.774 3.379 1.00 97.00 252 TRP A C 1
ATOM 2001 O O . TRP A 1 252 ? -1.989 17.411 4.340 1.00 97.00 252 TRP A O 1
ATOM 2011 N N . LEU A 1 253 ? -0.284 16.787 3.024 1.00 96.56 253 LEU A N 1
ATOM 2012 C CA . LEU A 1 253 ? 0.750 17.499 3.788 1.00 96.56 253 LEU A CA 1
ATOM 2013 C C . LEU A 1 253 ? 0.471 19.007 3.889 1.00 96.56 253 LEU A C 1
ATOM 2015 O O . LEU A 1 253 ? 0.692 19.617 4.929 1.00 96.56 253 LEU A O 1
ATOM 2019 N N . GLN A 1 254 ? -0.047 19.622 2.821 1.00 95.25 254 GLN A N 1
ATOM 2020 C CA . GLN A 1 254 ? -0.389 21.048 2.818 1.00 95.25 254 GLN A CA 1
ATOM 2021 C C . GLN A 1 254 ? -1.563 21.395 3.740 1.00 95.25 254 GLN A C 1
ATOM 2023 O O . GLN A 1 254 ? -1.582 22.485 4.311 1.00 95.25 254 GLN A O 1
ATOM 2028 N N . LYS A 1 255 ? -2.559 20.508 3.855 1.00 94.12 255 LYS A N 1
ATOM 2029 C CA . LYS A 1 255 ? -3.773 20.755 4.650 1.00 94.12 255 LYS A CA 1
ATOM 2030 C C . LYS A 1 255 ? -3.703 20.213 6.073 1.00 94.12 255 LYS A C 1
ATOM 2032 O O . LYS A 1 255 ? -4.506 20.624 6.906 1.00 94.12 255 LYS A O 1
ATOM 2037 N N . THR A 1 256 ? -2.754 19.330 6.363 1.00 94.25 256 THR A N 1
ATOM 2038 C CA . THR A 1 256 ? -2.606 18.691 7.671 1.00 94.25 256 THR A CA 1
ATOM 2039 C C . THR A 1 256 ? -1.199 18.972 8.208 1.00 94.25 256 THR A C 1
ATOM 2041 O O . THR A 1 256 ? -0.297 18.171 7.987 1.00 94.25 256 THR A O 1
ATOM 2044 N N . PRO A 1 257 ? -0.982 20.091 8.935 1.00 91.69 257 PRO A N 1
ATOM 2045 C CA . PRO A 1 257 ? 0.356 20.526 9.368 1.00 91.69 257 PRO A CA 1
ATOM 2046 C C . PRO A 1 257 ? 1.109 19.529 10.258 1.00 91.69 257 PRO A C 1
ATOM 2048 O O . PRO A 1 257 ? 2.330 19.557 10.331 1.00 91.69 257 PRO A O 1
ATOM 2051 N N . GLN A 1 258 ? 0.369 18.668 10.953 1.00 91.94 258 GLN A N 1
ATOM 2052 C CA . GLN A 1 258 ? 0.895 17.601 11.804 1.00 91.94 258 GLN A CA 1
ATOM 2053 C C . GLN A 1 258 ? 1.255 16.325 11.031 1.00 91.94 258 GLN A C 1
ATOM 2055 O O . GLN A 1 258 ? 1.723 15.374 11.637 1.00 91.94 258 GLN A O 1
ATOM 2060 N N . LEU A 1 259 ? 1.014 16.258 9.723 1.00 96.06 259 LEU A N 1
ATOM 2061 C CA . LEU A 1 259 ? 1.337 15.096 8.903 1.00 96.06 259 LEU A CA 1
ATOM 2062 C C . LEU A 1 259 ? 2.766 15.213 8.363 1.00 96.06 259 LEU A C 1
ATOM 2064 O O . LEU A 1 259 ? 3.144 16.253 7.827 1.00 96.06 259 LEU A O 1
ATOM 2068 N N . ALA A 1 260 ? 3.537 14.134 8.446 1.00 96.44 260 ALA A N 1
ATOM 2069 C CA . ALA A 1 260 ? 4.882 14.052 7.885 1.00 96.44 260 ALA A CA 1
ATOM 2070 C C . ALA A 1 260 ? 5.065 12.760 7.084 1.00 96.44 260 ALA A C 1
ATOM 2072 O O . ALA A 1 260 ? 4.450 11.742 7.401 1.00 96.44 260 ALA A O 1
ATOM 2073 N N . ILE A 1 261 ? 5.922 12.807 6.061 1.00 96.75 261 ILE A N 1
ATOM 2074 C CA . ILE A 1 261 ? 6.400 11.606 5.365 1.00 96.75 261 ILE A CA 1
ATOM 2075 C C . ILE A 1 261 ? 7.461 10.936 6.234 1.00 96.75 261 ILE A C 1
ATOM 2077 O O . ILE A 1 261 ? 8.355 11.599 6.756 1.00 96.75 261 ILE A O 1
ATOM 2081 N N . ASP A 1 262 ? 7.353 9.620 6.367 1.00 96.25 262 ASP A N 1
ATOM 2082 C CA . ASP A 1 262 ? 8.418 8.767 6.877 1.00 96.25 262 ASP A CA 1
ATOM 2083 C C . ASP A 1 262 ? 9.214 8.233 5.676 1.00 96.25 262 ASP A C 1
ATOM 2085 O O . ASP A 1 262 ? 8.823 7.257 5.029 1.00 96.25 262 ASP A O 1
ATOM 2089 N N . ASP A 1 263 ? 10.294 8.935 5.321 1.00 93.12 263 ASP A N 1
ATOM 2090 C CA . ASP A 1 263 ? 11.131 8.603 4.160 1.00 93.12 263 ASP A CA 1
ATOM 2091 C C . ASP A 1 263 ? 11.884 7.274 4.341 1.00 93.12 263 ASP A C 1
ATOM 2093 O O . ASP A 1 263 ? 12.226 6.634 3.349 1.00 93.12 263 ASP A O 1
ATOM 2097 N N . GLU A 1 264 ? 12.135 6.845 5.585 1.00 92.88 264 GLU A N 1
ATOM 2098 C CA . GLU A 1 264 ? 12.852 5.596 5.875 1.00 92.88 264 GLU A CA 1
ATOM 2099 C C . GLU A 1 264 ? 11.979 4.367 5.612 1.00 92.88 264 GLU A C 1
ATOM 2101 O O . GLU A 1 264 ? 12.484 3.339 5.161 1.00 92.88 264 GLU A O 1
ATOM 2106 N N . LEU A 1 265 ? 10.671 4.475 5.867 1.00 92.69 265 LEU A N 1
ATOM 2107 C CA . LEU A 1 265 ? 9.712 3.392 5.628 1.00 92.69 265 LEU A CA 1
ATOM 2108 C C . LEU A 1 265 ? 9.030 3.453 4.256 1.00 92.69 265 LEU A C 1
ATOM 2110 O O . LEU A 1 265 ? 8.377 2.486 3.852 1.00 92.69 265 LEU A O 1
ATOM 2114 N N . SER A 1 266 ? 9.149 4.577 3.548 1.00 95.25 266 SER A N 1
ATOM 2115 C CA . SER A 1 266 ? 8.574 4.759 2.212 1.00 95.25 266 SER A CA 1
ATOM 2116 C C . SER A 1 266 ? 9.375 4.028 1.134 1.00 95.25 266 SER A C 1
ATOM 2118 O O . SER A 1 266 ? 10.596 3.898 1.207 1.00 95.25 266 SER A O 1
ATOM 2120 N N . ALA A 1 267 ? 8.684 3.603 0.077 1.00 93.69 267 ALA A N 1
ATOM 2121 C CA . ALA A 1 267 ? 9.287 2.961 -1.086 1.00 93.69 267 ALA A CA 1
ATOM 2122 C C . ALA A 1 267 ? 8.873 3.688 -2.379 1.00 93.69 267 ALA A C 1
ATOM 2124 O O . ALA A 1 267 ? 8.048 4.599 -2.354 1.00 93.69 267 ALA A O 1
ATOM 2125 N N . PRO A 1 268 ? 9.424 3.325 -3.552 1.00 90.00 268 PRO A N 1
ATOM 2126 C CA . PRO A 1 268 ? 9.011 3.953 -4.806 1.00 90.00 268 PRO A CA 1
ATOM 2127 C C . PRO A 1 268 ? 7.522 3.779 -5.146 1.00 90.00 268 PRO A C 1
ATOM 2129 O O . PRO A 1 268 ? 6.977 4.637 -5.834 1.00 90.00 268 PRO A O 1
ATOM 2132 N N . SER A 1 269 ? 6.907 2.674 -4.713 1.00 91.12 269 SER A N 1
ATOM 2133 C CA . SER A 1 269 ? 5.519 2.277 -4.998 1.00 91.12 269 SER A CA 1
ATOM 2134 C C . SER A 1 269 ? 4.501 2.840 -4.004 1.00 91.12 269 SER A C 1
ATOM 2136 O O . SER A 1 269 ? 3.369 3.094 -4.403 1.00 91.12 269 SER A O 1
ATOM 2138 N N . TYR A 1 270 ? 4.890 3.080 -2.750 1.00 96.62 270 TYR A N 1
ATOM 2139 C CA . TYR A 1 270 ? 3.993 3.547 -1.693 1.00 96.62 270 TYR A CA 1
ATOM 2140 C C . TYR A 1 270 ? 4.669 4.569 -0.773 1.00 96.62 270 TYR A C 1
ATOM 2142 O O . TYR A 1 270 ? 5.887 4.580 -0.590 1.00 96.62 270 TYR A O 1
ATOM 2150 N N . THR A 1 271 ? 3.871 5.426 -0.140 1.00 98.19 271 THR A N 1
ATOM 2151 C CA . THR A 1 271 ? 4.362 6.423 0.822 1.00 98.19 271 THR A CA 1
ATOM 2152 C C . THR A 1 271 ? 3.811 6.153 2.211 1.00 98.19 271 THR A C 1
ATOM 2154 O O . THR A 1 271 ? 2.609 5.946 2.377 1.00 98.19 271 THR A O 1
ATOM 2157 N N . VAL A 1 272 ? 4.692 6.205 3.208 1.00 98.19 272 VAL A N 1
ATOM 2158 C CA . VAL A 1 272 ? 4.333 6.128 4.624 1.00 98.19 272 VAL A CA 1
ATOM 2159 C C . VAL A 1 272 ? 4.215 7.534 5.184 1.00 98.19 272 VAL A C 1
ATOM 2161 O O . VAL A 1 272 ? 5.116 8.362 5.041 1.00 98.19 272 VAL A O 1
ATOM 2164 N N . LEU A 1 273 ? 3.093 7.804 5.833 1.00 97.81 273 LEU A N 1
ATOM 2165 C CA . LEU A 1 273 ? 2.811 9.062 6.501 1.00 97.81 273 LEU A CA 1
ATOM 2166 C C . LEU A 1 273 ? 2.542 8.799 7.981 1.00 97.81 273 LEU A C 1
ATOM 2168 O O . LEU A 1 273 ? 1.934 7.792 8.351 1.00 97.81 273 LEU A O 1
ATOM 2172 N N . ARG A 1 274 ? 2.971 9.730 8.829 1.00 95.62 274 ARG A N 1
ATOM 2173 C CA . ARG A 1 274 ? 2.722 9.703 10.272 1.00 95.62 274 ARG A CA 1
ATOM 2174 C C . ARG A 1 274 ? 2.125 11.014 10.735 1.00 95.62 274 ARG A C 1
ATOM 2176 O O . ARG A 1 274 ? 2.460 12.082 10.220 1.00 95.62 274 ARG A O 1
ATOM 2183 N N . ILE A 1 275 ? 1.292 10.925 11.763 1.00 89.31 275 ILE A N 1
ATOM 2184 C CA . ILE A 1 275 ? 0.882 12.090 12.538 1.00 89.31 275 ILE A CA 1
ATOM 2185 C C . ILE A 1 275 ? 1.996 12.371 13.555 1.00 89.31 275 ILE A C 1
ATOM 2187 O O . ILE A 1 275 ? 2.311 11.551 14.416 1.00 89.31 275 ILE A O 1
ATOM 2191 N N . ALA A 1 276 ? 2.659 13.515 13.412 1.00 78.00 276 ALA A N 1
ATOM 2192 C CA . ALA A 1 276 ? 3.646 13.999 14.357 1.00 78.00 276 ALA A CA 1
ATOM 2193 C C . ALA A 1 276 ? 2.961 14.271 15.700 1.00 78.00 276 ALA A C 1
ATOM 2195 O O . ALA A 1 276 ? 1.918 14.931 15.761 1.00 78.00 276 ALA A O 1
ATOM 2196 N N . LYS A 1 277 ? 3.568 13.792 16.792 1.00 64.19 277 LYS A N 1
ATOM 2197 C CA . LYS A 1 277 ? 3.129 14.166 18.136 1.00 64.19 277 LYS A CA 1
ATOM 2198 C C . LYS A 1 277 ? 3.196 15.685 18.244 1.00 64.19 277 LYS A C 1
ATOM 2200 O O . LYS A 1 277 ? 4.257 16.269 18.034 1.00 64.19 277 LYS A O 1
ATOM 2205 N N . LYS A 1 278 ? 2.075 16.316 18.600 1.00 52.91 278 LYS A N 1
ATOM 2206 C CA . LYS A 1 278 ? 2.102 17.678 19.136 1.00 52.91 278 LYS A CA 1
ATOM 2207 C C . LYS A 1 278 ? 3.087 17.643 20.302 1.00 52.91 278 LYS A C 1
ATOM 2209 O O . LYS A 1 278 ? 2.896 16.831 21.208 1.00 52.91 278 LYS A O 1
ATOM 2214 N N . GLU A 1 279 ? 4.143 18.454 20.263 1.00 46.53 279 GLU A N 1
ATOM 2215 C CA . GLU A 1 279 ? 4.910 18.735 21.474 1.00 46.53 279 GLU A CA 1
ATOM 2216 C C . GLU A 1 279 ? 3.881 19.191 22.507 1.00 46.53 279 GLU A C 1
ATOM 2218 O O . GLU A 1 279 ? 3.191 20.192 22.314 1.00 46.53 279 GLU A O 1
ATOM 2223 N N . SER A 1 280 ? 3.657 18.367 23.531 1.00 44.34 280 SER A N 1
ATOM 2224 C CA . SER A 1 280 ? 2.851 18.769 24.669 1.00 44.34 280 SER A CA 1
ATOM 2225 C C . SER A 1 280 ? 3.494 20.034 25.206 1.00 44.34 280 SER A C 1
ATOM 2227 O O . SER A 1 280 ? 4.684 19.984 25.527 1.00 44.34 280 SER A O 1
ATOM 2229 N N . ASP A 1 281 ? 2.728 21.124 25.282 1.00 40.91 281 ASP A N 1
ATOM 2230 C CA . ASP A 1 281 ? 3.102 22.309 26.042 1.00 40.91 281 ASP A CA 1
ATOM 2231 C C . ASP A 1 281 ? 3.701 21.832 27.367 1.00 40.91 281 ASP A C 1
ATOM 2233 O O . ASP A 1 281 ? 3.015 21.250 28.213 1.00 40.91 281 ASP A O 1
ATOM 2237 N N . SER A 1 282 ? 5.017 21.986 27.489 1.00 35.53 282 SER A N 1
ATOM 2238 C CA . SER A 1 282 ? 5.737 21.810 28.735 1.00 35.53 282 SER A CA 1
ATOM 2239 C C . SER A 1 282 ? 5.196 22.872 29.684 1.00 35.53 282 SER A C 1
ATOM 2241 O O . SER A 1 282 ? 5.576 24.041 29.583 1.00 35.53 282 SER A O 1
ATOM 2243 N N . ALA A 1 283 ? 4.233 22.458 30.506 1.00 37.19 283 ALA A N 1
ATOM 2244 C CA . ALA A 1 283 ? 3.722 23.211 31.641 1.00 37.19 283 ALA A CA 1
ATOM 2245 C C . ALA A 1 283 ? 4.830 23.479 32.668 1.00 37.19 283 ALA A C 1
ATOM 2247 O O . ALA A 1 283 ? 5.715 22.605 32.829 1.00 37.19 283 ALA A O 1
#

Radius of gyration: 27.62 Å; Cα contacts (8 Å, |Δi|>4): 384; chains: 1; bounding box: 63×64×83 Å

Solvent-accessible surface area (backbone atoms only — not comparable to full-atom values): 15531 Å² total; per-residue (Å²): 135,61,71,67,60,56,52,53,50,52,52,53,52,50,52,51,50,52,51,51,50,51,51,49,66,62,47,54,65,54,70,74,46,58,68,70,58,45,52,49,52,50,53,51,51,51,50,52,50,51,52,50,52,48,50,51,48,51,51,51,49,51,55,50,52,51,51,52,52,51,51,52,51,50,43,52,51,40,47,52,48,49,49,70,72,42,58,64,93,56,88,74,77,84,87,52,96,89,51,82,53,47,68,58,50,50,55,51,38,51,56,48,70,75,41,85,65,28,26,34,41,32,32,27,71,40,73,61,51,51,54,45,20,34,40,28,54,71,67,72,44,38,41,35,43,22,38,16,58,49,60,71,58,41,52,50,35,49,50,50,30,54,76,67,68,33,58,87,24,34,46,74,43,81,14,49,68,37,86,40,82,52,102,89,47,81,44,59,34,66,51,79,62,70,91,74,59,64,68,57,22,42,35,40,39,42,66,24,65,66,63,87,80,37,88,50,47,52,45,56,56,55,82,74,41,54,89,39,42,32,68,75,17,39,34,40,36,50,55,38,66,39,73,50,44,40,50,31,53,54,51,48,44,72,74,33,84,50,45,42,76,39,72,87,78,32,55,76,52,29,42,30,33,33,40,52,72,73,79,70,82,82,123